Protein AF-Q08NH5-F1 (afdb_monomer)

Structure (mmCIF, N/CA/C/O backbone):
data_AF-Q08NH5-F1
#
_entry.id   AF-Q08NH5-F1
#
loop_
_atom_site.group_PDB
_atom_site.id
_atom_site.type_symbol
_atom_site.label_atom_id
_atom_site.label_alt_id
_atom_site.label_comp_id
_atom_site.label_asym_id
_atom_site.label_entity_id
_atom_site.label_seq_id
_atom_site.pdbx_PDB_ins_code
_atom_site.Cartn_x
_atom_site.Cartn_y
_atom_site.Cartn_z
_atom_site.occupancy
_atom_site.B_iso_or_equiv
_atom_site.auth_seq_id
_atom_site.auth_comp_id
_atom_site.auth_asym_id
_atom_site.auth_atom_id
_atom_site.pdbx_PDB_model_num
ATOM 1 N N . MET A 1 1 ? -22.111 -51.537 -19.875 1.00 35.69 1 MET A N 1
ATOM 2 C CA . MET A 1 1 ? -21.082 -50.866 -19.058 1.00 35.69 1 MET A CA 1
ATOM 3 C C . MET A 1 1 ? -20.932 -49.455 -19.619 1.00 35.69 1 MET A C 1
ATOM 5 O O . MET A 1 1 ? -20.116 -49.235 -20.499 1.00 35.69 1 MET A O 1
ATOM 9 N N . LEU A 1 2 ? -21.842 -48.547 -19.245 1.00 34.34 2 LEU A N 1
ATOM 10 C CA . LEU A 1 2 ? -21.738 -47.132 -19.609 1.00 34.34 2 LEU A CA 1
ATOM 11 C C . LEU A 1 2 ? -20.856 -46.472 -18.548 1.00 34.34 2 LEU A C 1
ATOM 13 O O . LEU A 1 2 ? -21.243 -46.411 -17.384 1.00 34.34 2 LEU A O 1
ATOM 17 N N . LEU A 1 3 ? -19.667 -46.033 -18.947 1.00 38.16 3 LEU A N 1
ATOM 18 C CA . LEU A 1 3 ? -18.854 -45.118 -18.157 1.00 38.16 3 LEU A CA 1
ATOM 19 C C . LEU A 1 3 ? -19.550 -43.756 -18.196 1.00 38.16 3 LEU A C 1
ATOM 21 O O . LEU A 1 3 ? -19.588 -43.105 -19.238 1.00 38.16 3 LEU A O 1
ATOM 25 N N . ALA A 1 4 ? -20.150 -43.363 -17.075 1.00 39.91 4 ALA A N 1
ATOM 26 C CA . ALA A 1 4 ? -20.576 -41.993 -16.860 1.00 39.91 4 ALA A CA 1
ATOM 27 C C . ALA A 1 4 ? -19.316 -41.120 -16.823 1.00 39.91 4 ALA A C 1
ATOM 29 O O . ALA A 1 4 ? -18.495 -41.245 -15.916 1.00 39.91 4 ALA A O 1
ATOM 30 N N . ALA A 1 5 ? -19.141 -40.273 -17.834 1.00 40.97 5 ALA A N 1
ATOM 31 C CA . ALA A 1 5 ? -18.202 -39.173 -17.752 1.00 40.97 5 ALA A CA 1
ATOM 32 C C . ALA A 1 5 ? -18.752 -38.189 -16.711 1.00 40.97 5 ALA A C 1
ATOM 34 O O . ALA A 1 5 ? -19.697 -37.453 -16.994 1.00 40.97 5 ALA A O 1
ATOM 35 N N . CYS A 1 6 ? -18.192 -38.196 -15.499 1.00 43.56 6 CYS A N 1
ATOM 36 C CA . CYS A 1 6 ? -18.207 -36.995 -14.674 1.00 43.56 6 CYS A CA 1
ATOM 37 C C . CYS A 1 6 ? -17.462 -35.932 -15.480 1.00 43.56 6 CYS A C 1
ATOM 39 O O . CYS A 1 6 ? -16.245 -36.010 -15.630 1.00 43.56 6 CYS A O 1
ATOM 41 N N . GLY A 1 7 ? -18.194 -34.994 -16.075 1.00 44.12 7 GLY A N 1
ATOM 42 C CA . GLY A 1 7 ? -17.583 -33.786 -16.596 1.00 44.12 7 GLY A CA 1
ATOM 43 C C . GLY A 1 7 ? -17.069 -32.994 -15.405 1.00 44.12 7 GLY A C 1
ATOM 44 O O . GLY A 1 7 ? -17.845 -32.276 -14.786 1.00 44.12 7 GLY A O 1
ATOM 45 N N . GLU A 1 8 ? -15.794 -33.160 -15.052 1.00 55.69 8 GLU A N 1
ATOM 46 C CA . GLU A 1 8 ? -15.100 -32.175 -14.228 1.00 55.69 8 GLU A CA 1
ATOM 47 C C . GLU A 1 8 ? -15.162 -30.861 -15.004 1.00 55.69 8 GLU A C 1
ATOM 49 O O . GLU A 1 8 ? -14.538 -30.707 -16.056 1.00 55.69 8 GLU A O 1
ATOM 54 N N . GLN A 1 9 ? -16.006 -29.940 -14.546 1.00 61.78 9 GLN A N 1
ATOM 55 C CA . GLN A 1 9 ? -16.053 -28.608 -15.112 1.00 61.78 9 GLN A CA 1
ATOM 56 C C . GLN A 1 9 ? -14.692 -27.970 -14.843 1.00 61.78 9 GLN A C 1
ATOM 58 O O . GLN A 1 9 ? -14.305 -27.789 -13.688 1.00 61.78 9 GLN A O 1
ATOM 63 N N . GLU A 1 10 ? -13.947 -27.681 -15.911 1.00 67.81 10 GLU A N 1
ATOM 64 C CA . GLU A 1 10 ? -12.638 -27.052 -15.789 1.00 67.81 10 GLU A CA 1
ATOM 65 C C . GLU A 1 10 ? -12.787 -25.773 -14.947 1.00 67.81 10 GLU A C 1
ATOM 67 O O . GLU A 1 10 ? -13.686 -24.961 -15.217 1.00 67.81 10 GLU A O 1
ATOM 72 N N . PRO A 1 11 ? -11.978 -25.602 -13.884 1.00 72.00 11 PRO A N 1
ATOM 73 C CA . PRO A 1 11 ? -12.163 -24.498 -12.961 1.00 72.00 11 PRO A CA 1
ATOM 74 C C . PRO A 1 11 ? -12.075 -23.161 -13.709 1.00 72.00 11 PRO A C 1
ATOM 76 O O . PRO A 1 11 ? -11.220 -23.010 -14.588 1.00 72.00 11 PRO A O 1
ATOM 79 N N . PRO A 1 12 ? -12.911 -22.156 -13.369 1.00 81.44 12 PRO A N 1
ATOM 80 C CA . PRO A 1 12 ? -12.889 -20.871 -14.046 1.00 81.44 12 PRO A CA 1
ATOM 81 C C . PRO A 1 12 ? -11.479 -20.278 -14.057 1.00 81.44 12 PRO A C 1
ATOM 83 O O . PRO A 1 12 ? -10.874 -20.026 -13.009 1.00 81.44 12 PRO A O 1
ATOM 86 N N . ARG A 1 13 ? -10.971 -20.023 -15.264 1.00 90.62 13 ARG A N 1
ATOM 87 C CA . ARG A 1 13 ? -9.676 -19.383 -15.517 1.00 90.62 13 ARG A CA 1
ATOM 88 C C . ARG A 1 13 ? -9.772 -17.898 -15.151 1.00 90.62 13 ARG A C 1
ATOM 90 O O . ARG A 1 13 ? -9.947 -17.051 -16.021 1.00 90.62 13 ARG A O 1
ATOM 97 N N . ALA A 1 14 ? -9.705 -17.575 -13.859 1.00 89.69 14 ALA A N 1
ATOM 98 C CA . ALA A 1 14 ? -9.946 -16.222 -13.339 1.00 89.69 14 ALA A CA 1
ATOM 99 C C . ALA A 1 14 ? -8.976 -15.151 -13.885 1.00 89.69 14 ALA A C 1
ATOM 101 O O . ALA A 1 14 ? -9.325 -13.977 -13.926 1.00 89.69 14 ALA A O 1
ATOM 102 N N . GLY A 1 15 ? -7.781 -15.554 -14.321 1.00 93.38 15 GLY A N 1
ATOM 103 C CA . GLY A 1 15 ? -6.812 -14.719 -15.036 1.00 93.38 15 GLY A CA 1
ATOM 104 C C . GLY A 1 15 ? -6.796 -14.935 -16.554 1.00 93.38 15 GLY A C 1
ATOM 105 O O . GLY A 1 15 ? -5.918 -14.430 -17.249 1.00 93.38 15 GLY A O 1
ATOM 106 N N . GLY A 1 16 ? -7.728 -15.715 -17.103 1.00 94.62 16 GLY A N 1
ATOM 107 C CA . GLY A 1 16 ? -7.757 -16.067 -18.521 1.00 94.62 16 GLY A CA 1
ATOM 108 C C . GLY A 1 16 ? -6.462 -16.755 -18.964 1.00 94.62 16 GLY A C 1
ATOM 109 O O . GLY A 1 16 ? -6.069 -17.792 -18.423 1.00 94.62 16 GLY A O 1
ATOM 110 N N . ALA A 1 17 ? -5.770 -16.168 -19.943 1.00 94.19 17 ALA A N 1
ATOM 111 C CA . ALA A 1 17 ? -4.475 -16.662 -20.419 1.00 94.19 17 ALA A CA 1
ATOM 112 C C . ALA A 1 17 ? -3.345 -16.520 -19.379 1.00 94.19 17 ALA A C 1
ATOM 114 O O . ALA A 1 17 ? -2.330 -17.202 -19.497 1.00 94.19 17 ALA A O 1
ATOM 115 N N . THR A 1 18 ? -3.517 -15.683 -18.347 1.00 95.50 18 THR A N 1
ATOM 116 C CA . THR A 1 18 ? -2.520 -15.502 -17.278 1.00 95.50 18 THR A CA 1
ATOM 117 C C . THR A 1 18 ? -2.732 -16.440 -16.087 1.00 95.50 18 THR A C 1
ATOM 119 O O . THR A 1 18 ? -1.975 -16.380 -15.116 1.00 95.50 18 THR A O 1
ATOM 122 N N . THR A 1 19 ? -3.751 -17.311 -16.132 1.00 95.88 19 THR A N 1
ATOM 123 C CA . THR A 1 19 ? -3.980 -18.276 -15.053 1.00 95.88 19 THR A CA 1
ATOM 124 C C . THR A 1 19 ? -2.892 -19.346 -15.016 1.00 95.88 19 THR A C 1
ATOM 126 O O . THR A 1 19 ? -2.504 -19.883 -16.057 1.00 95.88 19 THR A O 1
ATOM 129 N N . ILE A 1 20 ? -2.427 -19.655 -13.806 1.00 94.62 20 ILE A N 1
ATOM 130 C CA . ILE A 1 20 ? -1.370 -20.632 -13.526 1.00 94.62 20 ILE A CA 1
ATOM 131 C C . ILE A 1 20 ? -1.934 -21.836 -12.769 1.00 94.62 20 ILE A C 1
ATOM 133 O O . ILE A 1 20 ? -2.732 -21.690 -11.843 1.00 94.62 20 ILE A O 1
ATOM 137 N N . ASP A 1 21 ? -1.473 -23.029 -13.135 1.00 91.88 21 ASP A N 1
ATOM 138 C CA . ASP A 1 21 ? -1.870 -24.296 -12.517 1.00 91.88 21 ASP A CA 1
ATOM 139 C C . ASP A 1 21 ? -0.776 -24.766 -11.552 1.00 91.88 21 ASP A C 1
ATOM 141 O O . ASP A 1 21 ? -0.041 -25.721 -11.793 1.00 91.88 21 ASP A O 1
ATOM 145 N N . ASN A 1 22 ? -0.627 -24.034 -10.447 1.00 90.75 22 ASN A N 1
ATOM 146 C CA . ASN A 1 22 ? 0.328 -24.342 -9.389 1.00 90.75 22 ASN A CA 1
ATOM 147 C C . ASN A 1 22 ? -0.388 -24.315 -8.036 1.00 90.75 22 ASN A C 1
ATOM 149 O O . ASN A 1 22 ? -0.945 -23.295 -7.640 1.00 90.75 22 ASN A O 1
ATOM 153 N N . ARG A 1 23 ? -0.359 -25.449 -7.330 1.00 86.44 23 ARG A N 1
ATOM 154 C CA . ARG A 1 23 ? -0.979 -25.632 -6.005 1.00 86.44 23 ARG A CA 1
ATOM 155 C C . ARG A 1 23 ? 0.041 -25.795 -4.881 1.00 86.44 23 ARG A C 1
ATOM 157 O O . ARG A 1 23 ? -0.296 -26.207 -3.777 1.00 86.44 23 ARG A O 1
ATOM 164 N N . THR A 1 24 ? 1.307 -25.520 -5.166 1.00 91.19 24 THR A N 1
ATOM 165 C CA . THR A 1 24 ? 2.349 -25.528 -4.143 1.00 91.19 24 THR A CA 1
ATOM 166 C C . THR A 1 24 ? 2.290 -24.239 -3.338 1.00 91.19 24 THR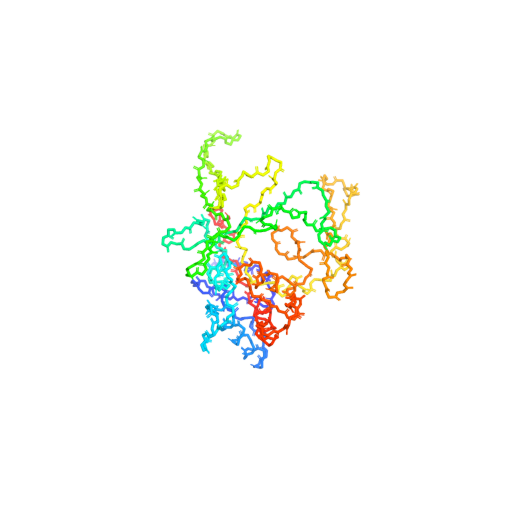 A C 1
ATOM 168 O O . THR A 1 24 ? 1.598 -23.278 -3.678 1.00 91.19 24 THR A O 1
ATOM 171 N N . SER A 1 25 ? 3.120 -24.158 -2.308 1.00 89.62 25 SER A N 1
ATOM 172 C CA . SER A 1 25 ? 3.276 -22.938 -1.529 1.00 89.62 25 SER A CA 1
ATOM 173 C C . SER A 1 25 ? 3.898 -21.756 -2.301 1.00 89.62 25 SER A C 1
ATOM 175 O O . SER A 1 25 ? 4.178 -20.731 -1.688 1.00 89.62 25 SER A O 1
ATOM 177 N N . LEU A 1 26 ? 4.162 -21.913 -3.605 1.00 91.94 26 LEU A N 1
ATOM 178 C CA . LEU A 1 26 ? 4.676 -20.903 -4.538 1.00 91.94 26 LEU A CA 1
ATOM 179 C C . LEU A 1 26 ? 3.631 -20.484 -5.591 1.00 91.94 26 LEU A C 1
ATOM 181 O O . LEU A 1 26 ? 3.981 -19.870 -6.598 1.00 91.94 26 LEU A O 1
ATOM 185 N N . ALA A 1 27 ? 2.352 -20.819 -5.392 1.00 93.25 27 ALA A N 1
ATOM 186 C CA . ALA A 1 27 ? 1.282 -20.507 -6.342 1.00 93.25 27 ALA A CA 1
ATOM 187 C C . ALA A 1 27 ? 1.236 -19.014 -6.722 1.00 93.25 27 ALA A C 1
ATOM 189 O O . ALA A 1 27 ? 1.121 -18.675 -7.894 1.00 93.25 27 ALA A O 1
ATOM 190 N N . PHE A 1 28 ? 1.409 -18.115 -5.751 1.00 94.94 28 PHE A N 1
ATOM 191 C CA . PHE A 1 28 ? 1.360 -16.664 -5.970 1.00 94.94 28 PHE A CA 1
ATOM 192 C C . PHE A 1 28 ? 2.671 -16.056 -6.487 1.00 94.94 28 PHE A C 1
ATOM 194 O O . PHE A 1 28 ? 2.756 -14.842 -6.622 1.00 94.94 28 PHE A O 1
ATOM 201 N N . THR A 1 29 ? 3.707 -16.853 -6.756 1.00 94.19 29 THR A N 1
ATOM 202 C CA . THR A 1 29 ? 5.012 -16.352 -7.235 1.00 94.19 29 THR A CA 1
ATOM 203 C C . THR A 1 29 ? 5.264 -16.662 -8.704 1.00 94.19 29 THR A C 1
ATOM 205 O O . THR A 1 29 ? 6.380 -16.498 -9.187 1.00 94.19 29 THR A O 1
ATOM 208 N N . GLN A 1 30 ? 4.264 -17.196 -9.404 1.00 96.38 30 GLN A N 1
ATOM 209 C CA . GLN A 1 30 ? 4.439 -17.609 -10.787 1.00 96.38 30 GLN A CA 1
ATOM 210 C C . GLN A 1 30 ? 4.266 -16.410 -11.727 1.00 96.38 30 GLN A C 1
ATOM 212 O O . GLN A 1 30 ? 3.292 -15.665 -11.580 1.00 96.38 30 GLN A O 1
ATOM 217 N N . PRO A 1 31 ? 5.154 -16.232 -12.719 1.00 97.69 31 PRO A N 1
ATOM 218 C CA . PRO A 1 31 ? 4.922 -15.269 -13.785 1.00 97.69 31 PRO A CA 1
ATOM 219 C C . PRO A 1 31 ? 3.694 -15.667 -14.607 1.00 97.69 31 PRO A C 1
ATOM 221 O O . PRO A 1 31 ? 3.363 -16.849 -14.733 1.00 97.69 31 PRO A O 1
ATOM 224 N N . ALA A 1 32 ? 3.045 -14.682 -15.222 1.00 97.25 32 ALA A N 1
ATOM 225 C CA . ALA A 1 32 ? 2.016 -14.922 -16.221 1.00 97.25 32 ALA A CA 1
ATOM 226 C C . ALA A 1 32 ? 2.592 -15.792 -17.370 1.00 97.25 32 ALA A C 1
ATOM 228 O O . ALA A 1 32 ? 3.650 -15.457 -17.913 1.00 97.25 32 ALA A O 1
ATOM 229 N N . PRO A 1 33 ? 1.934 -16.897 -17.777 1.00 95.88 33 PRO A N 1
ATOM 230 C CA . PRO A 1 33 ? 2.488 -17.835 -18.764 1.00 95.88 33 PRO A CA 1
ATOM 231 C C . PRO A 1 33 ? 2.719 -17.257 -20.163 1.00 95.88 33 PRO A C 1
ATOM 233 O O . PRO A 1 33 ? 3.443 -17.840 -20.962 1.00 95.88 33 PRO A O 1
ATOM 236 N N . ASN A 1 34 ? 2.083 -16.131 -20.477 1.00 95.06 34 ASN A N 1
ATOM 237 C CA . ASN A 1 34 ? 2.111 -15.484 -21.785 1.00 95.06 34 ASN A CA 1
ATOM 238 C C . ASN A 1 34 ? 3.153 -14.354 -21.896 1.00 95.06 34 ASN A C 1
ATOM 240 O O . ASN A 1 34 ? 3.092 -13.572 -22.845 1.00 95.06 34 ASN A O 1
ATOM 244 N N . LEU A 1 35 ? 4.089 -14.235 -20.947 1.00 97.31 35 LEU A N 1
ATOM 245 C CA . LEU A 1 35 ? 5.195 -13.281 -21.060 1.00 97.31 35 LEU A CA 1
ATOM 246 C C . LEU A 1 35 ? 6.153 -13.665 -22.196 1.00 97.31 35 LEU A C 1
ATOM 248 O O . LEU A 1 35 ? 6.467 -14.836 -22.407 1.00 97.31 35 LEU A O 1
ATOM 252 N N . THR A 1 36 ? 6.678 -12.654 -22.893 1.00 98.00 36 THR A N 1
ATOM 253 C CA . THR A 1 36 ? 7.810 -12.832 -23.811 1.00 98.00 36 THR A CA 1
ATOM 254 C C . THR A 1 36 ? 9.079 -13.192 -23.032 1.00 98.00 36 THR A C 1
ATOM 256 O O . THR A 1 36 ? 9.136 -13.053 -21.810 1.00 98.00 36 THR A O 1
ATOM 259 N N . VAL A 1 37 ? 10.138 -13.613 -23.730 1.00 97.69 37 VAL A N 1
ATOM 260 C CA . VAL A 1 37 ? 11.447 -13.878 -23.100 1.00 97.69 37 VAL A CA 1
ATOM 261 C C . VAL A 1 37 ? 11.975 -12.636 -22.371 1.00 97.69 37 VAL A C 1
ATOM 263 O O . VAL A 1 37 ? 12.435 -12.731 -21.234 1.00 97.69 37 VAL A O 1
ATOM 266 N N . GLU A 1 38 ? 11.850 -11.466 -22.996 1.00 97.75 38 GLU A N 1
ATOM 267 C CA . GLU A 1 38 ? 12.220 -10.173 -22.409 1.00 97.75 38 GLU A CA 1
ATOM 268 C C . GLU A 1 38 ? 11.331 -9.829 -21.207 1.00 97.75 38 GLU A C 1
ATOM 270 O O . GLU A 1 38 ? 11.836 -9.432 -20.157 1.00 97.75 38 GLU A O 1
ATOM 275 N N . GLY A 1 39 ? 10.016 -10.053 -21.319 1.00 98.00 39 GLY A N 1
ATOM 276 C CA . GLY A 1 39 ? 9.072 -9.851 -20.221 1.00 98.00 39 GLY A CA 1
ATOM 277 C C . GLY A 1 39 ? 9.371 -10.750 -19.022 1.00 98.00 39 GLY A C 1
ATOM 278 O O . GLY A 1 39 ? 9.338 -10.293 -17.885 1.00 98.00 39 GLY A O 1
ATOM 279 N N . LEU A 1 40 ? 9.744 -12.009 -19.250 1.00 98.31 40 LEU A N 1
ATOM 280 C CA . LEU A 1 40 ? 10.150 -12.919 -18.182 1.00 98.31 40 LEU A CA 1
ATOM 281 C C . LEU A 1 40 ? 11.459 -12.472 -17.511 1.00 98.31 40 LEU A C 1
ATOM 283 O O . LEU A 1 40 ? 11.593 -12.590 -16.292 1.00 98.31 40 LEU A O 1
ATOM 287 N N . ALA A 1 41 ? 12.420 -11.947 -18.277 1.00 97.94 41 ALA A N 1
ATOM 288 C CA . ALA A 1 41 ? 13.643 -11.379 -17.713 1.00 97.94 41 ALA A CA 1
ATOM 289 C C . ALA A 1 41 ? 13.338 -10.157 -16.829 1.00 97.94 41 ALA A C 1
ATOM 291 O O . ALA A 1 41 ? 13.843 -10.076 -15.709 1.00 97.94 41 ALA A O 1
ATOM 292 N N . HIS A 1 42 ? 12.451 -9.265 -17.283 1.00 98.00 42 HIS A N 1
ATOM 293 C CA . HIS A 1 42 ? 11.998 -8.117 -16.496 1.00 98.00 42 HIS A CA 1
ATOM 294 C C . HIS A 1 42 ? 11.244 -8.565 -15.234 1.00 98.00 42 HIS A C 1
ATOM 296 O O . HIS A 1 42 ? 11.528 -8.075 -14.145 1.00 98.00 42 HIS A O 1
ATOM 302 N N . HIS A 1 43 ? 10.356 -9.558 -15.337 1.00 98.44 43 HIS A N 1
ATOM 303 C CA . HIS A 1 43 ? 9.655 -10.130 -14.185 1.00 98.44 43 HIS A CA 1
ATOM 304 C C . HIS A 1 43 ? 10.631 -10.638 -13.118 1.00 98.44 43 HIS A C 1
ATOM 306 O O . HIS A 1 43 ? 10.449 -10.358 -11.940 1.00 98.44 43 HIS A O 1
ATOM 312 N N . ARG A 1 44 ? 11.701 -11.338 -13.518 1.00 98.06 44 ARG A N 1
ATOM 313 C CA . ARG A 1 44 ? 12.734 -11.827 -12.586 1.00 98.06 44 ARG A CA 1
ATOM 314 C C . ARG A 1 44 ? 13.533 -10.696 -11.940 1.00 98.06 44 ARG A C 1
ATOM 316 O O . ARG A 1 44 ? 13.860 -10.788 -10.762 1.00 98.06 44 ARG A O 1
ATOM 323 N N . ALA A 1 45 ? 13.843 -9.637 -12.689 1.00 97.69 45 ALA A N 1
ATOM 324 C CA . ALA A 1 45 ? 14.464 -8.443 -12.117 1.00 97.69 45 ALA A CA 1
ATOM 325 C C . ALA A 1 45 ? 13.535 -7.776 -11.088 1.00 97.69 45 ALA A C 1
ATOM 327 O O . ALA A 1 45 ? 13.980 -7.364 -10.020 1.00 97.69 45 ALA A O 1
ATOM 328 N N . GLY A 1 46 ? 12.237 -7.737 -11.384 1.00 97.81 46 GLY A N 1
ATOM 329 C CA . GLY A 1 46 ? 11.214 -7.234 -10.482 1.00 97.81 46 GLY A CA 1
ATOM 330 C C . GLY A 1 46 ? 11.002 -8.096 -9.236 1.00 97.81 46 GLY A C 1
ATOM 331 O O . GLY A 1 46 ? 10.859 -7.540 -8.155 1.00 97.81 46 GLY A O 1
ATOM 332 N N . ASP A 1 47 ? 11.073 -9.425 -9.345 1.00 97.75 47 ASP A N 1
ATOM 333 C CA . ASP A 1 47 ? 11.062 -10.344 -8.194 1.00 97.75 47 ASP A CA 1
ATOM 334 C C . ASP A 1 47 ? 12.235 -10.048 -7.248 1.00 97.75 47 ASP A C 1
ATOM 336 O O . ASP A 1 47 ? 12.059 -9.918 -6.037 1.00 97.75 47 ASP A O 1
ATOM 340 N N . ALA A 1 48 ? 13.431 -9.835 -7.809 1.00 96.88 48 ALA A N 1
ATOM 341 C CA . ALA A 1 48 ? 14.605 -9.438 -7.036 1.00 96.88 48 ALA A CA 1
ATOM 342 C C . ALA A 1 48 ? 14.430 -8.061 -6.367 1.00 96.88 48 ALA A C 1
ATOM 344 O O . ALA A 1 48 ? 14.796 -7.905 -5.203 1.00 96.88 48 ALA A O 1
ATOM 345 N N . ALA A 1 49 ? 13.838 -7.084 -7.064 1.00 96.12 49 ALA A N 1
ATOM 346 C CA . ALA A 1 49 ? 13.530 -5.765 -6.504 1.00 96.12 49 ALA A CA 1
ATOM 347 C C . ALA A 1 49 ? 12.464 -5.831 -5.393 1.00 96.12 49 ALA A C 1
ATOM 349 O O . ALA A 1 49 ? 12.588 -5.159 -4.372 1.00 96.12 49 ALA A O 1
ATOM 350 N N . PHE A 1 50 ? 11.441 -6.671 -5.556 1.00 96.25 50 PHE A N 1
ATOM 351 C CA . PHE A 1 50 ? 10.366 -6.873 -4.582 1.00 96.25 50 PHE A CA 1
ATOM 352 C C . PHE A 1 50 ? 10.862 -7.610 -3.324 1.00 96.25 50 PHE A C 1
ATOM 354 O O . PHE A 1 50 ? 10.435 -7.325 -2.201 1.00 96.25 50 PHE A O 1
ATOM 361 N N . ALA A 1 51 ? 11.808 -8.537 -3.500 1.00 95.25 51 ALA A N 1
ATOM 362 C CA . ALA A 1 51 ? 12.477 -9.259 -2.422 1.00 95.25 51 ALA A CA 1
ATOM 363 C C . ALA A 1 51 ? 13.631 -8.482 -1.767 1.00 95.25 51 ALA A C 1
ATOM 365 O O . ALA A 1 51 ? 14.179 -8.957 -0.767 1.00 95.25 51 ALA A O 1
ATOM 366 N N . ALA A 1 52 ? 14.019 -7.326 -2.315 1.00 95.81 52 ALA A N 1
ATOM 367 C CA . ALA A 1 52 ? 15.142 -6.547 -1.821 1.00 95.81 52 ALA A CA 1
ATOM 368 C C . ALA A 1 52 ? 14.917 -6.132 -0.362 1.00 95.81 52 ALA A C 1
ATOM 370 O O . ALA A 1 52 ? 13.904 -5.530 -0.010 1.00 95.81 52 ALA A O 1
ATOM 371 N N . ILE A 1 53 ? 15.887 -6.472 0.487 1.00 95.75 53 ILE A N 1
ATOM 372 C CA . ILE A 1 53 ? 15.925 -6.053 1.886 1.00 95.75 53 ILE A CA 1
ATOM 373 C C . ILE A 1 53 ? 16.745 -4.775 1.951 1.00 95.75 53 ILE A C 1
ATOM 375 O O . ILE A 1 53 ? 17.959 -4.825 1.744 1.00 95.75 53 ILE A O 1
ATOM 379 N N . PHE A 1 54 ? 16.081 -3.661 2.234 1.00 95.75 54 PHE A N 1
ATOM 380 C CA . PHE A 1 54 ? 16.715 -2.362 2.384 1.00 95.75 54 PHE A CA 1
ATOM 381 C C . PHE A 1 54 ? 17.318 -2.202 3.776 1.00 95.75 54 PHE A C 1
ATOM 383 O O . PHE A 1 54 ? 16.812 -2.723 4.779 1.00 95.75 54 PHE A O 1
ATOM 390 N N . VAL A 1 55 ? 18.427 -1.479 3.826 1.00 94.88 55 VAL A N 1
ATOM 391 C CA . VAL A 1 55 ? 19.171 -1.175 5.049 1.00 94.88 55 VAL A CA 1
ATOM 392 C C . VAL A 1 55 ? 19.592 0.298 5.053 1.00 94.88 55 VAL A C 1
ATOM 394 O O . VAL A 1 55 ? 19.582 0.942 3.997 1.00 94.88 55 VAL A O 1
ATOM 397 N N . PRO A 1 56 ? 19.953 0.862 6.219 1.00 92.88 56 PRO A N 1
ATOM 398 C CA . PRO A 1 56 ? 20.374 2.255 6.295 1.00 92.88 56 PRO A CA 1
ATOM 399 C C . PRO A 1 56 ? 21.575 2.533 5.389 1.00 92.88 56 PRO A C 1
ATOM 401 O O . PRO A 1 56 ? 22.495 1.717 5.270 1.00 92.88 56 PRO A O 1
ATOM 404 N N . GLY A 1 57 ? 21.572 3.699 4.746 1.00 88.25 57 GLY A N 1
ATOM 405 C CA . GLY A 1 57 ? 22.726 4.168 3.985 1.00 88.25 57 GLY A CA 1
ATOM 406 C C . GLY A 1 57 ? 23.959 4.387 4.881 1.00 88.25 57 GLY A C 1
ATOM 407 O O . GLY A 1 57 ? 23.812 4.605 6.085 1.00 88.25 57 GLY A O 1
ATOM 408 N N . PRO A 1 58 ? 25.183 4.358 4.324 1.00 90.38 58 PRO A N 1
ATOM 409 C CA . PRO A 1 58 ? 25.533 4.118 2.922 1.00 90.38 58 PRO A CA 1
ATOM 410 C C . PRO A 1 58 ? 25.905 2.643 2.658 1.00 90.38 58 PRO A C 1
ATOM 412 O O . PRO A 1 58 ? 26.997 2.346 2.174 1.00 90.38 58 PRO A O 1
ATOM 415 N N . ALA A 1 59 ? 25.036 1.690 3.013 1.00 90.12 59 ALA A N 1
ATOM 416 C CA . ALA A 1 59 ? 25.288 0.275 2.743 1.00 90.12 59 ALA A CA 1
ATOM 417 C C . ALA A 1 59 ? 25.525 -0.016 1.240 1.00 90.12 59 ALA A C 1
ATOM 419 O O . ALA A 1 59 ? 24.881 0.584 0.382 1.00 90.12 59 ALA A O 1
ATOM 420 N N . PRO A 1 60 ? 26.402 -0.975 0.889 1.00 90.75 60 PRO A N 1
ATOM 421 C CA . PRO A 1 60 ? 26.727 -1.266 -0.511 1.00 90.75 60 PRO A CA 1
ATOM 422 C C . PRO A 1 60 ? 25.611 -1.998 -1.273 1.00 90.75 60 PRO A C 1
ATOM 424 O O . PRO A 1 60 ? 25.629 -2.034 -2.499 1.00 90.75 60 PRO A O 1
ATOM 427 N N . VAL A 1 61 ? 24.666 -2.617 -0.563 1.00 92.06 61 VAL A N 1
ATOM 428 C CA . VAL A 1 61 ? 23.566 -3.397 -1.141 1.00 92.06 61 VAL A CA 1
ATOM 429 C C . VAL A 1 61 ? 22.265 -2.890 -0.541 1.00 92.06 61 VAL A C 1
ATOM 431 O O . VAL A 1 61 ? 22.131 -2.874 0.680 1.00 92.06 61 VAL A O 1
ATOM 434 N N . ASN A 1 62 ? 21.330 -2.487 -1.407 1.00 92.94 62 ASN A N 1
ATOM 435 C CA . ASN A 1 62 ? 20.021 -1.932 -1.048 1.00 92.94 62 ASN A CA 1
ATOM 436 C C . ASN A 1 62 ? 20.083 -0.846 0.056 1.00 92.94 62 ASN A C 1
ATOM 438 O O . ASN A 1 62 ? 19.407 -0.981 1.082 1.00 92.94 62 ASN A O 1
ATOM 442 N N . PRO A 1 63 ? 20.903 0.213 -0.099 1.00 92.88 63 PRO A N 1
ATOM 443 C CA . PRO A 1 63 ? 20.872 1.337 0.831 1.00 92.88 63 PRO A CA 1
ATOM 444 C C . PRO A 1 63 ? 19.547 2.101 0.736 1.00 92.88 63 PRO A C 1
ATOM 446 O O . PRO A 1 63 ? 18.790 1.944 -0.221 1.00 92.88 63 PRO A O 1
ATOM 449 N N . GLY A 1 64 ? 19.322 2.990 1.701 1.00 91.19 64 GLY A N 1
ATOM 450 C CA . GLY A 1 64 ? 18.261 3.997 1.640 1.00 91.19 64 GLY A CA 1
ATOM 451 C C . GLY A 1 64 ? 17.059 3.714 2.533 1.00 91.19 64 GLY A C 1
ATOM 452 O O . GLY A 1 64 ? 16.111 4.487 2.496 1.00 91.19 64 GLY A O 1
ATOM 453 N N . LEU A 1 65 ? 17.083 2.654 3.357 1.00 95.19 65 LEU A N 1
ATOM 454 C CA . LEU A 1 65 ? 16.024 2.449 4.350 1.00 95.19 65 LEU A CA 1
ATOM 455 C C . LEU A 1 65 ? 15.877 3.711 5.207 1.00 95.19 65 LEU A C 1
ATOM 457 O O . LEU A 1 65 ? 16.853 4.156 5.825 1.00 95.19 65 LEU A O 1
ATOM 461 N N . GLY A 1 66 ? 14.665 4.260 5.244 1.00 93.94 66 GLY A N 1
ATOM 462 C CA . GLY A 1 66 ? 14.387 5.485 5.971 1.00 93.94 66 GLY A CA 1
ATOM 463 C C . GLY A 1 66 ? 14.627 5.340 7.476 1.00 93.94 66 GLY A C 1
ATOM 464 O O . GLY A 1 66 ? 14.727 4.228 8.002 1.00 93.94 66 GLY A O 1
ATOM 465 N N . PRO A 1 67 ? 14.750 6.465 8.202 1.00 94.06 67 PRO A N 1
ATOM 466 C CA . PRO A 1 67 ? 15.020 6.462 9.640 1.00 94.06 67 PRO A CA 1
ATOM 467 C C . PRO A 1 67 ? 13.933 5.747 10.449 1.00 94.06 67 PRO A C 1
ATOM 469 O O . PRO A 1 67 ? 14.252 5.059 11.421 1.00 94.06 67 PRO A O 1
ATOM 472 N N . LEU A 1 68 ? 12.678 5.910 10.026 1.00 94.69 68 LEU A N 1
ATOM 473 C CA . LEU A 1 68 ? 11.471 5.326 10.600 1.00 94.69 68 LEU A CA 1
ATOM 474 C C . LEU A 1 68 ? 10.752 4.553 9.493 1.00 94.69 68 LEU A C 1
ATOM 476 O O . LEU A 1 68 ? 10.701 5.016 8.353 1.00 94.69 68 LEU A O 1
ATOM 480 N N . PHE A 1 69 ? 10.240 3.370 9.813 1.00 95.12 69 PHE A N 1
ATOM 481 C CA . PHE A 1 69 ? 9.623 2.472 8.837 1.00 95.12 69 PHE A CA 1
ATOM 482 C C . PHE A 1 69 ? 8.654 1.499 9.525 1.00 95.12 69 PHE A C 1
ATOM 484 O O . PHE A 1 69 ? 8.598 1.419 10.752 1.00 95.12 69 PHE A O 1
ATOM 491 N N . ASN A 1 70 ? 7.895 0.736 8.741 1.00 94.12 70 ASN A N 1
ATOM 492 C CA . ASN A 1 70 ? 7.126 -0.419 9.217 1.00 94.12 70 ASN A CA 1
ATOM 493 C C . ASN A 1 70 ? 7.839 -1.728 8.880 1.00 94.12 70 ASN A C 1
ATOM 495 O O . ASN A 1 70 ? 7.911 -2.649 9.695 1.00 94.12 70 ASN A O 1
ATOM 499 N N . ASN A 1 71 ? 8.392 -1.818 7.668 1.00 93.69 71 ASN A N 1
ATOM 500 C CA . ASN A 1 71 ? 9.190 -2.959 7.244 1.00 93.69 71 ASN A CA 1
ATOM 501 C C . ASN A 1 71 ? 10.247 -2.546 6.213 1.00 93.69 71 ASN A C 1
ATOM 503 O O . ASN A 1 71 ? 10.266 -1.413 5.755 1.00 93.69 71 ASN A O 1
ATOM 507 N N . ASN A 1 72 ? 11.152 -3.455 5.858 1.00 94.50 72 ASN A N 1
ATOM 508 C CA . ASN A 1 72 ? 12.291 -3.136 4.993 1.00 94.50 72 ASN A CA 1
ATOM 509 C C . ASN A 1 72 ? 12.346 -3.948 3.690 1.00 94.50 72 ASN A C 1
ATOM 511 O O . ASN A 1 72 ? 13.384 -3.989 3.038 1.00 94.50 72 ASN A O 1
ATOM 515 N N . SER A 1 73 ? 11.260 -4.633 3.331 1.00 95.06 73 SER A N 1
ATOM 516 C CA . SER A 1 73 ? 11.085 -5.294 2.030 1.00 95.06 73 SER A CA 1
ATOM 517 C C . SER A 1 73 ? 9.601 -5.539 1.764 1.00 95.06 73 SER A C 1
ATOM 519 O O . SER A 1 73 ? 8.830 -5.722 2.711 1.00 95.06 73 SER A O 1
ATOM 521 N N . CYS A 1 74 ? 9.190 -5.611 0.494 1.00 95.81 74 CYS A N 1
ATOM 522 C CA . CYS A 1 74 ? 7.793 -5.893 0.156 1.00 95.81 74 CYS A CA 1
ATOM 523 C C . CYS A 1 74 ? 7.391 -7.296 0.639 1.00 95.81 74 CYS A C 1
ATOM 525 O O . CYS A 1 74 ? 6.315 -7.476 1.207 1.00 95.81 74 CYS A O 1
ATOM 527 N N . ASN A 1 75 ? 8.289 -8.277 0.497 1.00 93.25 75 ASN A N 1
ATOM 528 C CA . ASN A 1 75 ? 8.075 -9.667 0.921 1.00 93.25 75 ASN A CA 1
ATOM 529 C C . ASN A 1 75 ? 7.879 -9.854 2.428 1.00 93.25 75 ASN A C 1
ATOM 531 O O . ASN A 1 75 ? 7.294 -10.856 2.844 1.00 93.25 75 ASN A O 1
ATOM 535 N N . ALA A 1 76 ? 8.362 -8.924 3.251 1.00 92.19 76 ALA A N 1
ATOM 536 C CA . ALA A 1 76 ? 8.162 -9.008 4.689 1.00 92.19 76 ALA A CA 1
ATOM 537 C C . ALA A 1 76 ? 6.712 -8.694 5.102 1.00 92.19 76 ALA A C 1
ATOM 539 O O . ALA A 1 76 ? 6.280 -9.172 6.148 1.00 92.19 76 ALA A O 1
ATOM 540 N N . CYS A 1 77 ? 5.950 -7.985 4.260 1.00 93.25 77 CYS A N 1
ATOM 541 C CA . CYS A 1 77 ? 4.510 -7.761 4.428 1.00 93.25 77 CYS A CA 1
ATOM 542 C C . CYS A 1 77 ? 3.676 -8.678 3.512 1.00 93.25 77 CYS A C 1
ATOM 544 O O . CYS A 1 77 ? 2.694 -9.278 3.944 1.00 93.25 77 CYS A O 1
ATOM 546 N N . HIS A 1 78 ? 4.081 -8.834 2.252 1.00 94.38 78 HIS A N 1
ATOM 547 C CA . HIS A 1 78 ? 3.408 -9.648 1.238 1.00 94.38 78 HIS A CA 1
ATOM 548 C C . HIS A 1 78 ? 4.030 -11.044 1.160 1.00 94.38 78 HIS A C 1
ATOM 550 O O . HIS A 1 78 ? 4.717 -11.384 0.194 1.00 94.38 78 HIS A O 1
ATOM 556 N N . LEU A 1 79 ? 3.817 -11.858 2.199 1.00 90.06 79 LEU A N 1
ATOM 557 C CA . LEU A 1 79 ? 4.457 -13.167 2.332 1.00 90.06 79 LEU A CA 1
ATOM 558 C C . LEU A 1 79 ? 4.197 -14.043 1.096 1.00 90.06 79 LEU A C 1
ATOM 560 O O . LEU A 1 79 ? 3.070 -14.476 0.850 1.00 90.06 79 LEU A O 1
ATOM 564 N N . ARG A 1 80 ? 5.260 -14.308 0.324 1.00 91.50 80 ARG A N 1
ATOM 565 C CA . ARG A 1 80 ? 5.195 -15.035 -0.958 1.00 91.50 80 ARG A CA 1
ATOM 566 C C . ARG A 1 80 ? 4.129 -14.462 -1.899 1.00 91.50 80 ARG A C 1
ATOM 568 O O . ARG A 1 80 ? 3.370 -15.226 -2.487 1.00 91.50 80 ARG A O 1
ATOM 575 N N . ASN A 1 81 ? 4.037 -13.135 -1.990 1.00 95.00 81 ASN A N 1
ATOM 576 C CA . ASN A 1 81 ? 3.040 -12.386 -2.771 1.00 95.00 81 ASN A CA 1
ATOM 577 C C . ASN A 1 81 ? 1.578 -12.584 -2.337 1.00 95.00 81 ASN A C 1
ATOM 579 O O . ASN A 1 81 ? 0.648 -12.125 -3.010 1.00 95.00 81 ASN A O 1
ATOM 583 N N . GLY A 1 82 ? 1.364 -13.293 -1.231 1.00 93.62 82 GLY A N 1
ATOM 584 C CA . GLY A 1 82 ? 0.062 -13.524 -0.638 1.00 93.62 82 GLY A CA 1
ATOM 585 C C . GLY A 1 82 ? -0.345 -12.416 0.324 1.00 93.62 82 GLY A C 1
ATOM 586 O O . GLY A 1 82 ? 0.256 -11.343 0.393 1.00 93.62 82 GLY A O 1
ATOM 587 N N . ARG A 1 83 ? -1.395 -12.712 1.090 1.00 91.94 83 ARG A N 1
ATOM 588 C CA . ARG A 1 83 ? -1.779 -11.900 2.243 1.00 91.94 83 ARG A CA 1
ATOM 589 C C . ARG A 1 83 ? -0.708 -12.015 3.321 1.00 91.94 83 ARG A C 1
ATOM 591 O O . ARG A 1 83 ? -0.176 -13.103 3.543 1.00 91.94 83 ARG A O 1
ATOM 598 N N . GLY A 1 84 ? -0.448 -10.913 4.011 1.00 90.06 84 GLY A N 1
ATOM 599 C CA . GLY A 1 84 ? 0.348 -10.959 5.233 1.00 90.06 84 GLY A CA 1
ATOM 600 C C . GLY A 1 84 ? -0.369 -11.707 6.352 1.00 90.06 84 GLY A C 1
ATOM 601 O O . GLY A 1 84 ? -1.550 -12.055 6.265 1.00 90.06 84 GLY A O 1
ATOM 602 N N . MET A 1 85 ? 0.364 -11.926 7.432 1.00 89.88 85 MET A N 1
ATOM 603 C CA . MET A 1 85 ? -0.153 -12.460 8.682 1.00 89.88 85 MET A CA 1
ATOM 604 C C . MET A 1 85 ? -0.680 -11.316 9.554 1.00 89.88 85 MET A C 1
ATOM 606 O O . MET A 1 85 ? -0.110 -10.224 9.542 1.00 89.88 85 MET A O 1
ATOM 610 N N . PRO A 1 86 ? -1.734 -11.537 10.354 1.00 89.44 86 PRO A N 1
ATOM 611 C CA . PRO A 1 86 ? -2.267 -10.508 11.233 1.00 89.44 86 PRO A CA 1
ATOM 612 C C . PRO A 1 86 ? -1.419 -10.408 12.515 1.00 89.44 86 PRO A C 1
ATOM 614 O O . PRO A 1 86 ? -1.875 -10.730 13.611 1.00 89.44 86 PRO A O 1
ATOM 617 N N . VAL A 1 87 ? -0.156 -10.011 12.346 1.00 87.00 87 VAL A N 1
ATOM 618 C CA . VAL A 1 87 ? 0.863 -9.868 13.394 1.00 87.00 87 VAL A CA 1
ATOM 619 C C . VAL A 1 87 ? 1.427 -8.447 13.385 1.00 87.00 87 VAL A C 1
ATOM 621 O O . VAL A 1 87 ? 1.620 -7.843 12.324 1.00 87.00 87 VAL A O 1
ATOM 624 N N . MET A 1 88 ? 1.664 -7.907 14.578 1.00 85.19 88 MET A N 1
ATOM 625 C CA . MET A 1 88 ? 2.100 -6.530 14.804 1.00 85.19 88 MET A CA 1
ATOM 626 C C . MET A 1 88 ? 2.979 -6.454 16.053 1.00 85.19 88 MET A C 1
ATOM 628 O O . MET A 1 88 ? 2.769 -7.212 17.004 1.00 85.19 88 MET A O 1
ATOM 632 N N . GLY A 1 89 ? 3.938 -5.532 16.043 1.00 71.75 89 GLY A N 1
ATOM 633 C CA . GLY A 1 89 ? 4.881 -5.285 17.126 1.00 71.75 89 GLY A CA 1
ATOM 634 C C . GLY A 1 89 ? 6.286 -5.831 16.849 1.00 71.75 89 GLY A C 1
ATOM 635 O O . GLY A 1 89 ? 6.617 -6.287 15.756 1.00 71.75 89 GLY A O 1
ATOM 636 N N . SER A 1 90 ? 7.130 -5.774 17.878 1.00 60.06 90 SER A N 1
ATOM 637 C CA . SER A 1 90 ? 8.577 -6.040 17.814 1.00 60.06 90 SER A CA 1
ATOM 638 C C . SER A 1 90 ? 9.005 -7.437 18.305 1.00 60.06 90 SER A C 1
ATOM 640 O O . SER A 1 90 ? 10.196 -7.702 18.461 1.00 60.06 90 SER A O 1
ATOM 642 N N . SER A 1 91 ? 8.050 -8.345 18.547 1.00 55.94 91 SER A N 1
ATOM 643 C CA . SER A 1 91 ? 8.294 -9.767 18.876 1.00 55.94 91 SER A CA 1
ATOM 644 C C . SER A 1 91 ? 8.755 -10.535 17.612 1.00 55.94 91 SER A C 1
ATOM 646 O O . SER A 1 91 ? 8.640 -9.976 16.526 1.00 55.94 91 SER A O 1
ATOM 648 N N . PRO A 1 92 ? 9.312 -11.770 17.651 1.00 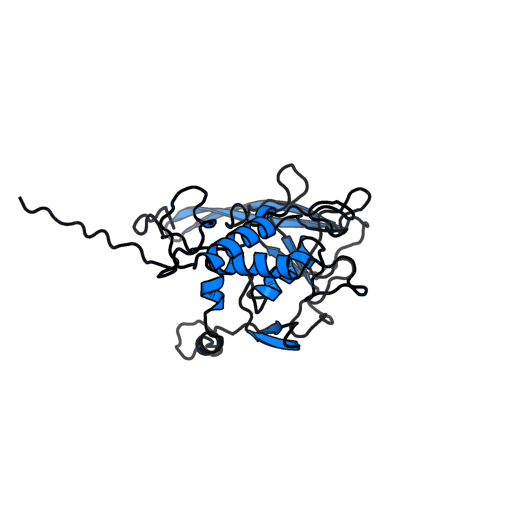49.91 92 PRO A N 1
ATOM 649 C CA . PRO A 1 92 ? 10.194 -12.266 16.580 1.00 49.91 92 PRO A CA 1
ATOM 650 C C . PRO A 1 92 ? 9.542 -12.378 15.189 1.00 49.91 92 PRO A C 1
ATOM 652 O O . PRO A 1 92 ? 10.256 -12.482 14.191 1.00 49.91 92 PRO A O 1
ATOM 655 N N . GLN A 1 93 ? 8.209 -12.327 15.095 1.00 51.56 93 GLN A N 1
ATOM 656 C CA . GLN A 1 93 ? 7.513 -12.024 13.848 1.00 51.56 93 GLN A CA 1
ATOM 657 C C . GLN A 1 93 ? 7.398 -10.502 13.672 1.00 51.56 93 GLN A C 1
ATOM 659 O O . GLN A 1 93 ? 6.567 -9.868 14.317 1.00 51.56 93 GLN A O 1
ATOM 664 N N . ARG A 1 94 ? 8.220 -9.927 12.782 1.00 69.19 94 ARG A N 1
ATOM 665 C CA . ARG A 1 94 ? 8.137 -8.503 12.410 1.00 69.19 94 ARG A CA 1
ATOM 666 C C . ARG A 1 94 ? 6.708 -8.127 12.013 1.00 69.19 94 ARG A C 1
ATOM 668 O O . ARG A 1 94 ? 6.026 -8.925 11.365 1.00 69.19 94 ARG A O 1
ATOM 675 N N . THR A 1 95 ? 6.308 -6.903 12.348 1.00 82.69 95 THR A N 1
ATOM 676 C CA . THR A 1 95 ? 5.074 -6.260 11.889 1.00 82.69 95 THR A CA 1
ATOM 677 C C . THR A 1 95 ? 4.827 -6.508 10.395 1.00 82.69 95 THR A C 1
ATOM 679 O O . THR A 1 95 ? 5.651 -6.163 9.548 1.00 82.69 95 THR A O 1
ATOM 682 N N . GLN A 1 96 ? 3.689 -7.131 10.072 1.00 89.69 96 GLN A N 1
ATOM 683 C CA . GLN A 1 96 ? 3.198 -7.268 8.688 1.00 89.69 96 GLN A CA 1
ATOM 684 C C . GLN A 1 96 ? 1.936 -6.438 8.448 1.00 89.69 96 GLN A C 1
ATOM 686 O O . GLN A 1 96 ? 1.543 -6.211 7.309 1.00 89.69 96 GLN A O 1
ATOM 691 N N . LEU A 1 97 ? 1.285 -6.009 9.527 1.00 92.50 97 LEU A N 1
ATOM 692 C CA . LEU A 1 97 ? 0.176 -5.068 9.519 1.00 92.50 97 LEU A CA 1
ATOM 693 C C . LEU A 1 97 ? 0.699 -3.630 9.492 1.00 92.50 97 LEU A C 1
ATOM 695 O O . LEU A 1 97 ? 1.780 -3.359 9.987 1.00 92.50 97 LEU A O 1
ATOM 699 N N . LEU A 1 98 ? -0.100 -2.682 9.022 1.00 94.25 98 LEU A N 1
ATOM 700 C CA . LEU A 1 98 ? 0.178 -1.258 9.238 1.00 94.25 98 LEU A CA 1
ATOM 701 C C . LEU A 1 98 ? -1.043 -0.555 9.820 1.00 94.25 98 LEU A C 1
ATOM 703 O O . LEU A 1 98 ? -2.176 -1.022 9.659 1.00 94.25 98 LEU A O 1
ATOM 707 N N . VAL A 1 99 ? -0.827 0.577 10.489 1.00 96.50 99 VAL A N 1
ATOM 708 C CA . VAL A 1 99 ? -1.909 1.427 10.998 1.00 96.50 99 VAL A CA 1
ATOM 709 C C . VAL A 1 99 ? -1.888 2.752 10.257 1.00 96.50 99 VAL A C 1
ATOM 711 O O . VAL A 1 99 ? -0.976 3.557 10.433 1.00 96.50 99 VAL A O 1
ATOM 714 N N . ARG A 1 100 ? -2.924 2.999 9.451 1.00 97.44 100 ARG A N 1
ATOM 715 C CA . ARG A 1 100 ? -3.200 4.349 8.949 1.00 97.44 100 ARG A CA 1
ATOM 716 C C . ARG A 1 100 ? -3.896 5.155 10.032 1.00 97.44 100 ARG A C 1
ATOM 718 O O . ARG A 1 100 ? -4.787 4.633 10.707 1.00 97.44 100 ARG A O 1
ATOM 725 N N . VAL A 1 101 ? -3.517 6.419 10.138 1.00 97.94 101 VAL A N 1
ATOM 726 C CA . VAL A 1 101 ? -4.102 7.383 11.068 1.00 97.94 101 VAL A CA 1
ATOM 727 C C . VAL A 1 101 ? -4.501 8.648 10.323 1.00 97.94 101 VAL A C 1
ATOM 729 O O . VAL A 1 101 ? -3.929 8.965 9.282 1.00 97.94 101 VAL A O 1
ATOM 732 N N . SER A 1 102 ? -5.510 9.352 10.820 1.00 98.25 102 SER A N 1
ATOM 733 C CA . SER A 1 102 ? -5.889 10.665 10.296 1.00 98.25 102 SER A CA 1
ATOM 734 C C . SER A 1 102 ? -6.713 11.442 11.313 1.00 98.25 102 SER A C 1
ATOM 736 O O . SER A 1 102 ? -7.408 10.841 12.135 1.00 98.25 102 SER A O 1
ATO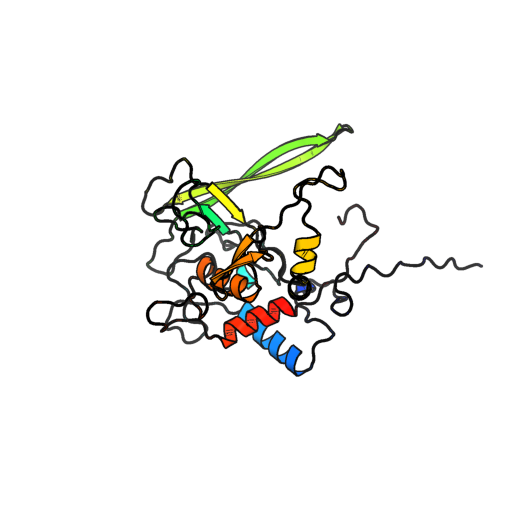M 738 N N . MET A 1 103 ? -6.713 12.767 11.211 1.00 98.38 103 MET A N 1
ATOM 739 C CA . MET A 1 103 ? -7.722 13.590 11.883 1.00 98.38 103 MET A CA 1
ATOM 740 C C . MET A 1 103 ? -9.038 13.567 11.083 1.00 98.38 103 MET A C 1
ATOM 742 O O . MET A 1 103 ? -8.995 13.464 9.853 1.00 98.38 103 MET A O 1
ATOM 746 N N . PRO A 1 104 ? -10.212 13.639 11.736 1.00 97.38 104 PRO A N 1
ATOM 747 C CA . PRO A 1 104 ? -11.497 13.728 11.040 1.00 97.38 104 PRO A CA 1
ATOM 748 C C . PRO A 1 104 ? -11.709 15.101 10.388 1.00 97.38 104 PRO A C 1
ATOM 750 O O . PRO A 1 104 ? -12.408 15.203 9.383 1.00 97.38 104 PRO A O 1
ATOM 753 N N . GLU A 1 105 ? -11.085 16.143 10.940 1.00 96.50 105 GLU A N 1
ATOM 754 C CA . GLU A 1 105 ? -11.167 17.524 10.472 1.00 96.50 105 GLU A CA 1
ATOM 755 C C . GLU A 1 105 ? -9.766 18.126 10.304 1.00 96.50 105 GLU A C 1
ATOM 757 O O . GLU A 1 105 ? -8.831 17.777 11.025 1.00 96.50 105 GLU A O 1
ATOM 762 N N . GLY A 1 106 ? -9.626 19.052 9.354 1.00 96.25 106 GLY A N 1
ATOM 763 C CA . GLY A 1 106 ? -8.393 19.790 9.085 1.00 96.25 106 GLY A CA 1
ATOM 764 C C . GLY A 1 106 ? -8.082 19.885 7.594 1.00 96.25 106 GLY A C 1
ATOM 765 O O . GLY A 1 106 ? -8.954 19.694 6.748 1.00 96.25 106 GLY A O 1
ATOM 766 N N . VAL A 1 107 ? -6.832 20.223 7.273 1.00 97.12 107 VAL A N 1
ATOM 767 C CA . VAL A 1 107 ? -6.383 20.430 5.891 1.00 97.12 107 VAL A CA 1
ATOM 768 C C . VAL A 1 107 ? -5.559 19.221 5.443 1.00 97.12 107 VAL A C 1
ATOM 770 O O . VAL A 1 107 ? -4.501 18.973 6.026 1.00 97.12 107 VAL A O 1
ATOM 773 N N . PRO A 1 108 ? -6.013 18.450 4.439 1.00 96.94 108 PRO A N 1
ATOM 774 C CA . PRO A 1 108 ? -5.208 17.377 3.875 1.00 96.94 108 PRO A CA 1
ATOM 775 C C . PRO A 1 108 ? -4.051 17.947 3.045 1.00 96.94 108 PRO A C 1
ATOM 777 O O . PRO A 1 108 ? -4.104 19.079 2.566 1.00 96.94 108 PRO A O 1
ATOM 780 N N . THR A 1 109 ? -3.006 17.147 2.839 1.00 92.94 109 THR A N 1
ATOM 781 C CA . THR A 1 109 ? -1.833 17.548 2.039 1.00 92.94 109 THR A CA 1
ATOM 782 C C . THR A 1 109 ? -2.133 17.651 0.543 1.00 92.94 109 THR A C 1
ATOM 784 O O . THR A 1 109 ? -1.405 18.315 -0.189 1.00 92.94 109 THR A O 1
ATOM 787 N N . HIS A 1 110 ? -3.213 17.016 0.089 1.00 94.44 110 HIS A N 1
ATOM 788 C CA . HIS A 1 110 ? -3.707 17.055 -1.282 1.00 94.44 110 HIS A CA 1
ATOM 789 C C . HIS A 1 110 ? -5.240 16.880 -1.311 1.00 94.44 110 HIS A C 1
ATOM 791 O O . HIS A 1 110 ? -5.830 16.426 -0.323 1.00 94.44 110 HIS A O 1
ATOM 797 N N . PRO A 1 111 ? -5.916 17.201 -2.432 1.00 95.94 111 PRO A N 1
ATOM 798 C CA . PRO A 1 111 ? -7.353 16.965 -2.589 1.00 95.94 111 PRO A CA 1
ATOM 799 C C . PRO A 1 111 ? -7.747 15.507 -2.309 1.00 95.94 111 PRO A C 1
ATOM 801 O O . PRO A 1 111 ? -7.026 14.584 -2.689 1.00 95.94 111 PRO A O 1
ATOM 804 N N . ASN A 1 112 ? -8.881 15.300 -1.630 1.00 94.19 112 ASN A N 1
ATOM 805 C CA . ASN A 1 112 ? -9.385 13.992 -1.169 1.00 94.19 112 ASN A CA 1
ATOM 806 C C . ASN A 1 112 ? -8.373 13.140 -0.368 1.00 94.19 112 ASN A C 1
ATOM 808 O O . ASN A 1 112 ? -8.535 11.925 -0.251 1.00 94.19 112 ASN A O 1
ATOM 812 N N . GLY A 1 113 ? -7.323 13.756 0.181 1.00 94.94 113 GLY A N 1
ATOM 813 C CA . GLY A 1 113 ? -6.346 13.080 1.023 1.00 94.94 113 GLY A CA 1
ATOM 814 C C . GLY A 1 113 ? -6.793 12.932 2.478 1.00 94.94 113 GLY A C 1
ATOM 815 O O . GLY A 1 113 ? -7.702 13.633 2.928 1.00 94.94 113 GLY A O 1
ATOM 816 N N . PRO A 1 114 ? -6.144 12.040 3.242 1.00 96.00 114 PRO A N 1
ATOM 817 C CA . PRO A 1 114 ? -6.289 12.017 4.692 1.00 96.00 114 PRO A CA 1
ATOM 818 C C . PRO A 1 114 ? -5.711 13.296 5.315 1.00 96.00 114 PRO A C 1
ATOM 820 O O . PRO A 1 114 ? -4.685 13.813 4.868 1.00 96.00 114 PRO A O 1
ATOM 823 N N . VAL A 1 115 ? -6.342 13.788 6.383 1.00 98.19 115 VAL A N 1
ATOM 824 C CA . VAL A 1 115 ? -5.774 14.872 7.193 1.00 98.19 115 VAL A CA 1
ATOM 825 C C . VAL A 1 115 ? -4.699 14.283 8.111 1.00 98.19 115 VAL A C 1
ATOM 827 O O . VAL A 1 115 ? -5.013 13.365 8.877 1.00 98.19 115 VAL A O 1
ATOM 830 N N . PRO A 1 116 ? -3.446 14.769 8.063 1.00 97.75 116 PRO A N 1
ATOM 831 C CA . PRO A 1 116 ? -2.371 14.225 8.881 1.00 97.75 116 PRO A CA 1
ATOM 832 C C . PRO A 1 116 ? -2.615 14.475 10.372 1.00 97.75 116 PRO A C 1
ATOM 834 O O . PRO A 1 116 ? -3.065 15.545 10.784 1.00 97.75 116 PRO A O 1
ATOM 837 N N . VAL A 1 117 ? -2.270 13.486 11.186 1.00 97.56 117 VAL A N 1
ATOM 838 C CA . VAL A 1 117 ? -2.203 13.602 12.640 1.00 97.56 117 VAL A CA 1
ATOM 839 C C . VAL A 1 117 ? -0.921 14.353 13.014 1.00 97.56 117 VAL A C 1
ATOM 841 O O . VAL A 1 117 ? 0.162 13.953 12.575 1.00 97.56 117 VAL A O 1
ATOM 844 N N . PRO A 1 118 ? -0.993 15.426 13.823 1.00 92.81 118 PRO A N 1
ATOM 845 C CA . PRO A 1 118 ? 0.200 16.122 14.294 1.00 92.81 118 PRO A CA 1
ATOM 846 C C . PRO A 1 118 ? 1.191 15.158 14.959 1.00 92.81 118 PRO A C 1
ATOM 848 O O . PRO A 1 118 ? 0.824 14.424 15.872 1.00 92.81 118 PRO A O 1
ATOM 851 N N . GLY A 1 119 ? 2.434 15.144 14.477 1.00 91.31 119 GLY A N 1
ATOM 852 C CA . GLY A 1 119 ? 3.504 14.278 14.987 1.00 91.31 119 GLY A CA 1
ATOM 853 C C . GLY A 1 119 ? 3.525 12.837 14.456 1.00 91.31 119 GLY A C 1
ATOM 854 O O . GLY A 1 119 ? 4.563 12.205 14.581 1.00 91.31 119 GLY A O 1
ATOM 855 N N . LEU A 1 120 ? 2.445 12.335 13.838 1.00 94.19 120 LEU A N 1
ATOM 856 C CA . LEU A 1 120 ? 2.359 10.955 13.306 1.00 94.19 120 LEU A CA 1
ATOM 857 C C . LEU A 1 120 ? 2.068 10.883 11.796 1.00 94.19 120 LEU A C 1
ATOM 859 O O . LEU A 1 120 ? 2.092 9.815 11.195 1.00 94.19 120 LEU A O 1
ATOM 863 N N . GLY A 1 121 ? 1.693 11.997 11.164 1.00 95.75 121 GLY A N 1
ATOM 864 C CA . GLY A 1 121 ? 1.335 12.003 9.748 1.00 95.75 121 GLY A CA 1
ATOM 865 C C . GLY A 1 121 ? 0.098 11.147 9.456 1.00 95.75 121 GLY A C 1
ATOM 866 O O . GLY A 1 121 ? -0.944 11.314 10.085 1.00 95.75 121 GLY A O 1
ATOM 867 N N . ILE A 1 122 ? 0.184 10.272 8.453 1.00 96.88 122 ILE A N 1
ATOM 868 C CA . ILE A 1 122 ? -0.963 9.489 7.944 1.00 96.88 122 ILE A CA 1
ATOM 869 C C . ILE A 1 122 ? -0.810 7.973 8.144 1.00 96.88 122 ILE A C 1
ATOM 871 O O . ILE A 1 122 ? -1.699 7.189 7.788 1.00 96.88 122 ILE A O 1
ATOM 875 N N . GLN A 1 123 ? 0.334 7.542 8.668 1.00 97.06 123 GLN A N 1
ATOM 876 C CA . GLN A 1 123 ? 0.691 6.154 8.931 1.00 97.06 123 GLN A CA 1
ATOM 877 C C . GLN A 1 123 ? 1.705 6.136 10.064 1.00 97.06 123 GLN A C 1
ATOM 879 O O . GLN A 1 123 ? 2.661 6.892 10.010 1.00 97.06 123 GLN A O 1
ATOM 884 N N . ILE A 1 124 ? 1.500 5.261 11.046 1.00 96.06 124 ILE A N 1
ATOM 885 C CA . ILE A 1 124 ? 2.443 5.108 12.156 1.00 96.06 124 ILE A CA 1
ATOM 886 C C . ILE A 1 124 ? 3.626 4.260 11.701 1.00 96.06 124 ILE A C 1
ATOM 888 O O . ILE A 1 124 ? 3.418 3.108 11.308 1.00 96.06 124 ILE A O 1
ATOM 892 N N . ALA A 1 125 ? 4.841 4.781 11.839 1.00 95.00 125 ALA A N 1
ATOM 893 C CA . ALA A 1 125 ? 6.084 4.024 11.739 1.00 95.00 125 ALA A CA 1
ATOM 894 C C . ALA A 1 125 ? 6.454 3.413 13.104 1.00 95.00 125 ALA A C 1
ATOM 896 O O . ALA A 1 125 ? 6.903 4.096 14.030 1.00 95.00 125 ALA A O 1
ATOM 897 N N . ASP A 1 126 ? 6.247 2.101 13.237 1.00 93.25 126 ASP A N 1
ATOM 898 C CA . ASP A 1 126 ? 6.445 1.347 14.481 1.00 93.25 126 ASP A CA 1
ATOM 899 C C . ASP A 1 126 ? 7.861 0.760 14.629 1.00 93.25 126 ASP A C 1
ATOM 901 O O . ASP A 1 126 ? 8.172 0.144 15.650 1.00 93.25 126 ASP A O 1
ATOM 905 N N . GLN A 1 127 ? 8.726 0.959 13.631 1.00 93.25 127 GLN A N 1
ATOM 906 C CA . GLN A 1 127 ? 10.135 0.568 13.634 1.00 93.25 127 GLN A CA 1
ATOM 907 C C . GLN A 1 127 ? 11.037 1.776 13.361 1.00 93.25 127 GLN A C 1
ATOM 909 O O . GLN A 1 127 ? 10.635 2.767 12.750 1.00 93.25 127 GLN A O 1
ATOM 914 N N . ALA A 1 128 ? 12.286 1.679 13.809 1.00 94.12 128 ALA A N 1
ATOM 915 C CA . ALA A 1 128 ? 13.303 2.694 13.584 1.00 94.12 128 ALA A CA 1
ATOM 916 C C . ALA A 1 128 ? 14.684 2.060 13.407 1.00 94.12 128 ALA A C 1
ATOM 918 O O . ALA A 1 128 ? 14.950 0.950 13.881 1.00 94.12 128 ALA A O 1
ATOM 919 N N . ASN A 1 129 ? 15.577 2.783 12.738 1.00 93.31 129 ASN A N 1
ATOM 920 C CA . ASN A 1 129 ? 16.978 2.392 12.633 1.00 93.31 129 ASN A CA 1
ATOM 921 C C . ASN A 1 129 ? 17.683 2.425 13.997 1.00 93.31 129 ASN A C 1
ATOM 923 O O . ASN A 1 129 ? 17.240 3.076 14.942 1.00 93.31 129 ASN A O 1
ATOM 927 N N . TYR A 1 130 ? 18.823 1.733 14.093 1.00 90.62 130 TYR A N 1
ATOM 928 C CA . TYR A 1 130 ? 19.626 1.719 15.316 1.00 90.62 130 TYR A CA 1
ATOM 929 C C . TYR A 1 130 ? 19.982 3.143 15.769 1.00 90.62 130 TYR A C 1
ATOM 931 O O .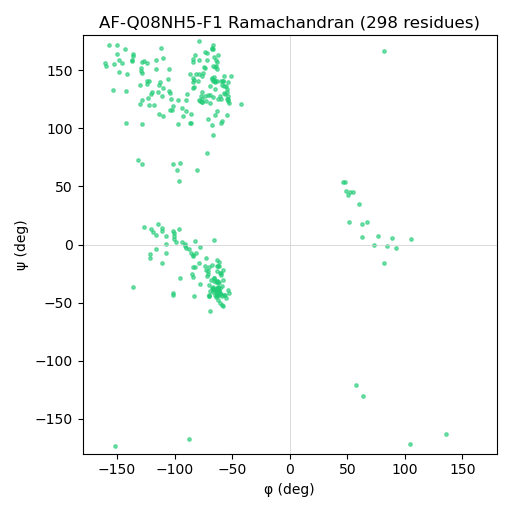 TYR A 1 130 ? 20.480 3.946 14.983 1.00 90.62 130 TYR A O 1
ATOM 939 N N . GLY A 1 131 ? 19.758 3.431 17.052 1.00 93.44 131 GLY A N 1
ATOM 940 C CA . GLY A 1 131 ? 20.000 4.750 17.643 1.00 93.44 131 GLY A CA 1
ATOM 941 C C . GLY A 1 131 ? 18.854 5.750 17.464 1.00 93.44 131 GLY A C 1
ATOM 942 O O . GLY A 1 131 ? 18.958 6.861 17.979 1.00 93.44 131 GLY A O 1
ATOM 943 N N . LEU A 1 132 ? 17.772 5.365 16.783 1.00 95.00 132 LEU A N 1
ATOM 944 C CA . LEU A 1 132 ? 16.545 6.145 16.653 1.00 95.00 132 LEU A CA 1
ATOM 945 C C . LEU A 1 132 ? 15.387 5.474 17.399 1.00 95.00 132 LEU A C 1
ATOM 947 O O . LEU A 1 132 ? 15.473 4.326 17.839 1.00 95.00 132 LEU A O 1
ATOM 951 N N . THR A 1 133 ? 14.293 6.217 17.525 1.00 94.44 133 THR A N 1
ATOM 952 C CA . THR A 1 133 ? 13.097 5.814 18.261 1.00 94.44 133 THR A CA 1
ATOM 953 C C . THR A 1 133 ? 11.905 5.790 17.301 1.00 94.44 133 THR A C 1
ATOM 955 O O . THR A 1 133 ? 11.727 6.776 16.587 1.00 94.44 133 THR A O 1
ATOM 958 N N . PRO A 1 134 ? 11.091 4.714 17.264 1.00 94.19 134 PRO A N 1
ATOM 959 C CA . PRO A 1 134 ? 9.877 4.677 16.446 1.00 94.19 134 PRO A CA 1
ATOM 960 C C . PRO A 1 134 ? 8.858 5.719 16.917 1.00 94.19 134 PRO A C 1
ATOM 962 O O . PRO A 1 134 ? 8.876 6.128 18.082 1.00 94.19 134 PRO A O 1
ATOM 965 N N . GLU A 1 135 ? 7.924 6.103 16.048 1.00 95.69 135 GLU A N 1
ATOM 966 C CA . GLU A 1 135 ? 6.906 7.112 16.380 1.00 95.69 135 GLU A CA 1
ATOM 967 C C . GLU A 1 135 ? 6.027 6.652 17.547 1.00 95.69 135 GLU A C 1
ATOM 969 O O . GLU A 1 135 ? 5.764 7.396 18.495 1.00 95.69 135 GLU A O 1
ATOM 974 N N . ALA A 1 136 ? 5.615 5.387 17.507 1.00 94.25 136 ALA A N 1
ATOM 975 C CA . ALA A 1 136 ? 4.819 4.765 18.547 1.00 94.25 136 ALA A CA 1
ATOM 976 C C . ALA A 1 136 ? 5.051 3.253 18.591 1.00 94.25 136 ALA A C 1
ATOM 978 O O . ALA A 1 136 ? 5.355 2.621 17.580 1.00 94.25 136 ALA A O 1
ATOM 979 N N . SER A 1 137 ? 4.808 2.652 19.754 1.00 92.25 137 SER A N 1
ATOM 980 C CA . SER A 1 137 ? 4.563 1.209 19.829 1.00 92.25 137 SER A CA 1
ATOM 981 C C . SER A 1 137 ? 3.094 0.913 19.534 1.00 92.25 137 SER A C 1
ATOM 983 O O . SER A 1 137 ? 2.199 1.632 19.990 1.00 92.25 137 SER A O 1
ATOM 985 N N . VAL A 1 138 ? 2.841 -0.159 18.780 1.00 92.38 138 VAL A N 1
ATOM 986 C CA . VAL A 1 138 ? 1.487 -0.630 18.476 1.00 92.38 138 VAL A CA 1
ATOM 987 C C . VAL A 1 138 ? 1.328 -2.069 18.952 1.00 92.38 138 VAL A C 1
ATOM 989 O O . VAL A 1 138 ? 2.049 -2.965 18.517 1.00 92.38 138 VAL A O 1
ATOM 992 N N . LEU A 1 139 ? 0.371 -2.286 19.852 1.00 91.06 139 LEU A N 1
ATOM 993 C CA . LEU A 1 139 ? 0.004 -3.604 20.361 1.00 91.06 139 LEU A CA 1
ATOM 994 C C . LEU A 1 139 ? -1.316 -4.050 19.733 1.00 91.06 139 LEU A C 1
ATOM 996 O O . LEU A 1 139 ? -2.281 -3.290 19.745 1.00 91.06 139 LEU A O 1
ATOM 1000 N N . LEU A 1 140 ? -1.359 -5.286 19.234 1.00 91.31 140 LEU A N 1
ATOM 1001 C CA . LEU A 1 140 ? -2.571 -5.949 18.755 1.00 91.31 140 LEU A CA 1
ATOM 1002 C C . LEU A 1 140 ? -3.090 -6.929 19.817 1.00 91.31 140 LEU A C 1
ATOM 1004 O O . LEU A 1 140 ? -2.415 -7.898 20.160 1.00 91.31 140 LEU A O 1
ATOM 1008 N N . GLU A 1 141 ? -4.304 -6.692 20.298 1.00 92.12 141 GLU A N 1
ATOM 1009 C CA . GLU A 1 141 ? -5.052 -7.547 21.218 1.00 92.12 141 GLU A CA 1
ATOM 1010 C C . GLU A 1 141 ? -6.240 -8.170 20.463 1.00 92.12 141 GLU A C 1
ATOM 1012 O O . GLU A 1 141 ? -6.948 -7.480 19.732 1.00 92.12 141 GLU A O 1
ATOM 1017 N N . TRP A 1 142 ? -6.479 -9.472 20.628 1.00 93.00 142 TRP A N 1
ATOM 1018 C CA . TRP A 1 142 ? -7.665 -10.133 20.073 1.00 93.00 142 TRP A CA 1
ATOM 1019 C C . TRP A 1 142 ? -8.743 -10.237 21.142 1.00 93.00 142 TRP A C 1
ATOM 1021 O O . TRP A 1 142 ? -8.505 -10.807 22.206 1.00 93.00 142 TRP A O 1
ATOM 1031 N N . VAL A 1 143 ? -9.927 -9.706 20.849 1.00 95.94 143 VAL A N 1
ATOM 1032 C CA . VAL A 1 143 ? -11.100 -9.850 21.712 1.00 95.94 143 VAL A CA 1
ATOM 1033 C C . VAL A 1 143 ? -12.017 -10.902 21.119 1.00 95.94 143 VAL A C 1
ATOM 1035 O O . VAL A 1 143 ? -12.537 -10.737 20.016 1.00 95.94 143 VAL A O 1
ATOM 1038 N N . GLU A 1 144 ? -12.189 -11.998 21.846 1.00 96.69 144 GLU A N 1
ATOM 1039 C CA . GLU A 1 144 ? -13.074 -13.084 21.446 1.00 96.69 144 GLU A CA 1
ATOM 1040 C C . GLU A 1 144 ? -14.516 -12.783 21.850 1.00 96.69 144 GLU A C 1
ATOM 1042 O O . GLU A 1 144 ? -14.793 -12.218 22.911 1.00 96.69 144 GLU A O 1
ATOM 1047 N N . SER A 1 145 ? -15.446 -13.161 20.981 1.00 96.50 145 SER A N 1
ATOM 1048 C CA . SER A 1 145 ? -16.876 -13.116 21.259 1.00 96.50 145 SER A CA 1
ATOM 1049 C C . SER A 1 145 ? -17.550 -14.338 20.662 1.00 96.50 145 SER A C 1
ATOM 1051 O O . SER A 1 145 ? -17.147 -14.843 19.616 1.00 96.50 145 SER A O 1
ATOM 1053 N N . GLU A 1 146 ? -18.583 -14.817 21.336 1.00 97.44 146 GLU A N 1
ATOM 1054 C CA . GLU A 1 146 ? -19.388 -15.937 20.868 1.00 97.44 146 GLU A CA 1
ATOM 1055 C C . GLU A 1 146 ? -20.727 -15.430 20.343 1.00 97.44 146 GLU A C 1
ATOM 1057 O O . GLU A 1 146 ? -21.257 -14.411 20.796 1.00 97.44 146 GLU A O 1
ATOM 1062 N N . GLY A 1 147 ? -21.292 -16.164 19.395 1.00 96.00 147 GLY A N 1
ATOM 1063 C CA . GLY A 1 147 ? -22.625 -15.899 18.889 1.00 96.00 147 GLY A CA 1
ATOM 1064 C C . GLY A 1 147 ? -23.301 -17.161 18.386 1.00 96.00 147 GLY A C 1
ATOM 1065 O O . GLY A 1 147 ? -22.833 -18.288 18.576 1.00 96.00 147 GLY A O 1
ATOM 1066 N N . THR A 1 148 ? -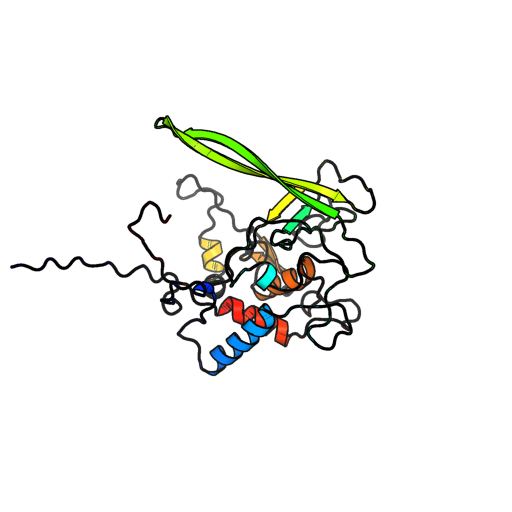24.468 -16.976 17.789 1.00 97.44 148 THR A N 1
ATOM 1067 C CA . THR A 1 148 ? -25.272 -18.070 17.256 1.00 97.44 148 THR A CA 1
ATOM 1068 C C . THR A 1 148 ? -25.924 -17.609 15.961 1.00 97.44 148 THR A C 1
ATOM 1070 O O . THR A 1 148 ? -26.463 -16.504 15.899 1.00 97.44 148 THR A O 1
ATOM 1073 N N . TYR A 1 149 ? -25.835 -18.427 14.917 1.00 94.31 149 TYR A N 1
ATOM 1074 C CA . TYR A 1 149 ? -26.541 -18.200 13.661 1.00 94.31 149 TYR A CA 1
ATOM 1075 C C . TYR A 1 149 ? -28.059 -18.353 13.858 1.00 94.31 149 TYR A C 1
ATOM 1077 O O . TYR A 1 149 ? -28.530 -18.835 14.888 1.00 94.31 149 TYR A O 1
ATOM 1085 N N . GLY A 1 150 ? -28.852 -17.952 12.860 1.00 94.75 150 GLY A N 1
ATOM 1086 C CA . GLY A 1 150 ? -30.319 -18.021 12.939 1.00 94.75 150 GLY A CA 1
ATOM 1087 C C . GLY A 1 150 ? -30.889 -19.437 13.113 1.00 94.75 150 GLY A C 1
ATOM 1088 O O . GLY A 1 150 ? -32.027 -19.581 13.548 1.00 94.75 150 GLY A O 1
ATOM 1089 N N . ASP A 1 151 ? -30.105 -20.471 12.806 1.00 95.62 151 ASP A N 1
ATOM 1090 C CA . ASP A 1 151 ? -30.448 -21.889 12.959 1.00 95.62 151 ASP A CA 1
ATOM 1091 C C . ASP A 1 151 ? -30.065 -22.480 14.334 1.00 95.62 151 ASP A C 1
ATOM 1093 O O . ASP A 1 151 ? -30.353 -23.646 14.600 1.00 95.62 151 ASP A O 1
ATOM 1097 N N . GLY A 1 152 ? -29.429 -21.701 15.218 1.00 95.31 152 GLY A N 1
ATOM 1098 C CA . GLY A 1 152 ? -28.951 -22.174 16.521 1.00 95.31 152 GLY A CA 1
ATOM 1099 C C . GLY A 1 152 ? -27.499 -22.674 16.537 1.00 95.31 152 GLY A C 1
ATOM 1100 O O . GLY A 1 152 ? -26.989 -23.006 17.612 1.00 95.31 152 GLY A O 1
ATOM 1101 N N . THR A 1 153 ? -26.806 -22.702 15.395 1.00 96.62 153 THR A N 1
ATOM 1102 C CA . THR A 1 153 ? -25.398 -23.116 15.310 1.00 96.62 153 THR A CA 1
ATOM 1103 C C . THR A 1 153 ? -24.488 -22.061 15.947 1.00 96.62 153 THR A C 1
ATOM 1105 O O . THR A 1 153 ? -24.577 -20.875 15.627 1.00 96.62 153 THR A O 1
ATOM 1108 N N . ARG A 1 154 ? -23.601 -22.466 16.868 1.00 96.75 154 ARG A N 1
ATOM 1109 C CA . ARG A 1 154 ? -22.664 -21.547 17.543 1.00 96.75 154 ARG A CA 1
ATOM 1110 C C . ARG A 1 154 ? -21.515 -21.136 16.626 1.00 96.75 154 ARG A C 1
ATOM 1112 O O . ARG A 1 154 ? -21.021 -21.950 15.852 1.00 96.75 154 ARG A O 1
ATOM 1119 N N . TYR A 1 155 ? -21.027 -19.913 16.802 1.00 95.06 155 TYR A N 1
ATOM 1120 C CA . TYR A 1 155 ? -19.778 -19.449 16.202 1.00 95.06 155 TYR A CA 1
ATOM 1121 C C . TYR A 1 155 ? -18.946 -18.647 17.207 1.00 95.06 155 TYR A C 1
ATOM 1123 O O . TYR A 1 155 ? -19.480 -18.088 18.166 1.00 95.06 155 TYR A O 1
ATOM 1131 N N . GLY A 1 156 ? -17.640 -18.565 16.953 1.00 95.56 156 GLY A N 1
ATOM 1132 C CA . GLY A 1 156 ? -16.721 -17.652 17.630 1.00 95.56 156 GLY A CA 1
ATOM 1133 C C . GLY A 1 156 ? -16.188 -16.609 16.649 1.00 95.56 156 GLY A C 1
ATOM 1134 O O . GLY A 1 156 ? -15.842 -16.938 15.515 1.00 95.56 156 GLY A O 1
ATOM 1135 N N . LEU A 1 157 ? -16.122 -15.354 17.078 1.00 95.06 157 LEU A N 1
ATOM 1136 C CA . LEU A 1 157 ? -15.485 -14.255 16.358 1.00 95.06 157 LEU A CA 1
ATOM 1137 C C . LEU A 1 157 ? -14.302 -13.746 17.168 1.00 95.06 157 LEU A C 1
ATOM 1139 O O . LEU A 1 157 ? -14.326 -13.749 18.398 1.00 95.06 157 LEU A O 1
ATOM 1143 N N . ARG A 1 158 ? -13.299 -13.225 16.465 1.00 94.19 158 ARG A N 1
ATOM 1144 C CA . ARG A 1 158 ? -12.223 -12.440 17.065 1.00 94.19 158 ARG A CA 1
ATOM 1145 C C . ARG A 1 158 ? -12.194 -11.052 16.444 1.00 94.19 158 ARG A C 1
ATOM 1147 O O . ARG A 1 158 ? -12.176 -10.911 15.222 1.00 94.19 158 ARG A O 1
ATOM 1154 N N . GLU A 1 159 ? -12.173 -10.041 17.293 1.00 93.19 159 GLU A N 1
ATOM 1155 C CA . GLU A 1 159 ? -12.048 -8.638 16.917 1.00 93.19 159 GLU A CA 1
ATOM 1156 C C . GLU A 1 159 ? -10.605 -8.176 17.186 1.00 93.19 159 GLU A C 1
ATOM 1158 O O . GLU A 1 159 ? -10.128 -8.329 18.314 1.00 93.19 159 GLU A O 1
ATOM 1163 N N . PRO A 1 160 ? -9.886 -7.620 16.193 1.00 93.44 160 PRO A N 1
ATOM 1164 C CA . PRO A 1 160 ? -8.580 -7.020 16.427 1.00 93.44 160 PRO A CA 1
ATOM 1165 C C . PRO A 1 160 ? -8.740 -5.645 17.086 1.00 93.44 160 PRO A C 1
ATOM 1167 O O . PRO A 1 160 ? -9.354 -4.743 16.514 1.00 93.44 160 PRO A O 1
ATOM 1170 N N . ARG A 1 161 ? -8.136 -5.452 18.257 1.00 93.31 161 ARG A N 1
ATOM 1171 C CA . ARG A 1 161 ? -8.041 -4.157 18.940 1.00 93.31 161 ARG A CA 1
ATOM 1172 C C . ARG A 1 161 ? -6.598 -3.707 18.998 1.00 93.31 161 ARG A C 1
ATOM 1174 O O . ARG A 1 161 ? -5.726 -4.470 19.396 1.00 93.31 161 ARG A O 1
ATOM 1181 N N . ILE A 1 162 ? -6.348 -2.463 18.610 1.00 93.06 162 ILE A N 1
ATOM 1182 C CA . ILE A 1 162 ? -5.008 -1.885 18.669 1.00 93.06 162 ILE A CA 1
ATOM 1183 C C . ILE A 1 162 ? -4.881 -0.898 19.820 1.00 93.06 162 ILE A C 1
ATOM 1185 O O . ILE A 1 162 ? -5.791 -0.113 20.090 1.00 93.06 162 ILE A O 1
ATOM 1189 N N . ARG A 1 163 ? -3.717 -0.908 20.463 1.00 93.44 163 ARG A N 1
ATOM 1190 C CA . ARG A 1 163 ? -3.291 0.109 21.423 1.00 93.44 163 ARG A CA 1
ATOM 1191 C C . ARG A 1 163 ? -2.036 0.775 20.883 1.00 93.44 163 ARG A C 1
ATOM 1193 O O . ARG A 1 163 ? -1.028 0.107 20.676 1.00 93.44 163 ARG A O 1
ATOM 1200 N N . ILE A 1 164 ? -2.114 2.082 20.667 1.00 94.69 164 ILE A N 1
ATOM 1201 C CA . ILE A 1 164 ? -1.012 2.906 20.169 1.00 94.69 164 ILE A CA 1
ATOM 1202 C C . ILE A 1 164 ? -0.450 3.697 21.351 1.00 94.69 164 ILE A C 1
ATOM 1204 O O . ILE A 1 164 ? -1.216 4.323 22.085 1.00 94.69 164 ILE A O 1
ATOM 1208 N N . THR A 1 165 ? 0.868 3.669 21.534 1.00 94.94 165 THR A N 1
ATOM 1209 C CA . THR A 1 165 ? 1.562 4.423 22.589 1.00 94.94 165 THR A CA 1
ATOM 1210 C C . THR A 1 165 ? 2.697 5.236 21.961 1.00 94.94 165 THR A C 1
ATOM 1212 O O . THR A 1 165 ? 3.712 4.625 21.609 1.00 94.94 165 THR A O 1
ATOM 1215 N N . PRO A 1 166 ? 2.539 6.567 21.791 1.00 95.56 166 PRO A N 1
ATOM 1216 C CA . PRO A 1 166 ? 3.593 7.446 21.280 1.00 95.56 166 PRO A CA 1
ATOM 1217 C C . PRO A 1 166 ? 4.866 7.345 22.112 1.00 95.56 166 PRO A C 1
ATOM 1219 O O . PRO A 1 166 ? 4.808 7.326 23.346 1.00 95.56 166 PRO A O 1
ATOM 1222 N N . THR A 1 167 ? 6.019 7.278 21.454 1.00 94.25 167 THR A N 1
ATOM 1223 C CA . THR A 1 167 ? 7.281 7.045 22.172 1.00 94.25 167 THR A CA 1
ATOM 1224 C C . THR A 1 167 ? 7.863 8.318 22.787 1.00 94.25 167 THR A C 1
ATOM 1226 O O . THR A 1 167 ? 8.644 8.250 23.733 1.00 94.25 167 THR A O 1
ATOM 1229 N N . ASP A 1 168 ? 7.447 9.486 22.302 1.00 92.75 168 ASP A N 1
ATOM 1230 C CA . ASP A 1 168 ? 7.787 10.793 22.875 1.00 92.75 168 ASP A CA 1
ATOM 1231 C C . ASP A 1 168 ? 6.971 11.137 24.141 1.00 92.75 168 ASP A C 1
ATOM 1233 O O . ASP A 1 168 ? 7.186 12.181 24.758 1.00 92.75 168 ASP A O 1
ATOM 1237 N N . GLY A 1 169 ? 6.040 10.263 24.543 1.00 92.50 169 GLY A N 1
ATOM 1238 C CA . GLY A 1 169 ? 5.152 10.464 25.689 1.00 92.50 169 GLY A CA 1
ATOM 1239 C C . GLY A 1 169 ? 3.995 11.433 25.428 1.00 92.50 169 GLY A C 1
ATOM 1240 O O . GLY A 1 169 ? 3.272 11.780 26.367 1.00 92.50 169 GLY A O 1
ATOM 1241 N N . SER A 1 170 ? 3.801 11.873 24.183 1.00 92.56 170 SER A N 1
ATOM 1242 C CA . SER A 1 170 ? 2.662 12.705 23.805 1.00 92.56 170 SER A CA 1
ATOM 1243 C C . SER A 1 170 ? 1.333 11.955 23.961 1.00 92.56 170 SER A C 1
ATOM 1245 O O . SER A 1 170 ? 1.247 10.726 23.901 1.00 92.56 170 SER A O 1
ATOM 1247 N N . ALA A 1 171 ? 0.260 12.712 24.193 1.00 94.50 171 ALA A N 1
ATOM 1248 C CA . ALA A 1 171 ? -1.088 12.163 24.185 1.00 94.50 171 ALA A CA 1
ATOM 1249 C C . ALA A 1 171 ? -1.617 12.101 22.746 1.00 94.50 171 ALA A C 1
ATOM 1251 O O . ALA A 1 171 ? -1.517 13.079 22.006 1.00 94.50 171 ALA A O 1
ATOM 1252 N N . LEU A 1 172 ? -2.244 10.982 22.375 1.00 96.00 172 LEU A N 1
ATOM 1253 C CA . LEU A 1 172 ? -2.946 10.868 21.096 1.00 96.00 172 LEU A CA 1
ATOM 1254 C C . LEU A 1 172 ? -4.177 11.793 21.067 1.00 96.00 172 LEU A C 1
ATOM 1256 O O . LEU A 1 172 ? -4.893 11.875 22.075 1.00 96.00 172 LEU A O 1
ATOM 1260 N N . PRO A 1 173 ? -4.478 12.452 19.931 1.00 96.19 173 PRO A N 1
ATOM 1261 C CA . PRO A 1 173 ? -5.726 13.193 19.776 1.00 96.19 173 PRO A CA 1
ATOM 1262 C C . PRO A 1 173 ? -6.941 12.285 20.001 1.00 96.19 173 PRO A C 1
ATOM 1264 O O . PRO A 1 173 ? -6.982 11.151 19.526 1.00 96.19 173 PRO A O 1
ATOM 1267 N N . LYS A 1 174 ? -7.941 12.776 20.742 1.00 95.12 174 LYS A N 1
ATOM 1268 C CA . LYS A 1 174 ? -9.097 11.967 21.182 1.00 95.12 174 LYS A CA 1
ATOM 1269 C C . LYS A 1 174 ? -9.992 11.503 20.033 1.00 95.12 174 LYS A C 1
ATOM 1271 O O . LYS A 1 174 ? -10.667 10.489 20.161 1.00 95.12 174 LYS A O 1
ATOM 1276 N N . ASP A 1 175 ? -10.026 12.275 18.961 1.00 96.69 175 ASP A N 1
ATOM 1277 C CA . ASP A 1 175 ? -10.834 12.085 17.762 1.00 96.69 175 ASP A CA 1
ATOM 1278 C C . ASP A 1 175 ? -10.033 11.483 16.598 1.00 96.69 175 ASP A C 1
ATOM 1280 O O . ASP A 1 175 ? -10.574 11.319 15.506 1.00 96.69 175 ASP A O 1
ATOM 1284 N N . MET A 1 176 ? -8.764 11.116 16.826 1.00 97.56 176 MET A N 1
ATOM 1285 C CA . MET A 1 176 ? -7.924 10.457 15.829 1.00 97.56 176 MET A CA 1
ATOM 1286 C C . MET A 1 176 ? -8.613 9.200 15.286 1.00 97.56 176 MET A C 1
ATOM 1288 O O . MET A 1 176 ? -8.961 8.276 16.026 1.00 97.56 176 MET A O 1
ATOM 1292 N N . LEU A 1 177 ? -8.748 9.138 13.965 1.00 97.75 177 LEU A N 1
ATOM 1293 C CA . LEU A 1 177 ? -9.247 7.967 13.260 1.00 97.75 177 LEU A CA 1
ATOM 1294 C C . LEU A 1 177 ? -8.104 6.981 13.028 1.00 97.75 177 LEU A C 1
ATOM 1296 O O . LEU A 1 177 ? -6.979 7.375 12.720 1.00 97.75 177 LEU A O 1
ATOM 1300 N N . THR A 1 178 ? -8.405 5.687 13.126 1.00 97.06 178 THR A N 1
ATOM 1301 C CA . THR A 1 178 ? -7.438 4.610 12.887 1.00 97.06 178 THR A CA 1
ATOM 1302 C C . THR A 1 178 ? -7.985 3.594 11.889 1.00 97.06 178 THR A C 1
ATOM 1304 O O . THR A 1 178 ? -9.188 3.349 11.801 1.00 97.06 178 THR A O 1
ATOM 1307 N N . SER A 1 179 ? -7.093 2.999 11.101 1.00 96.00 179 SER A N 1
ATOM 1308 C CA . SER A 1 179 ? -7.419 1.910 10.182 1.00 96.00 179 SER A CA 1
ATOM 1309 C C . SER A 1 179 ? -6.269 0.911 10.164 1.00 96.00 179 SER A C 1
ATOM 1311 O O . SER A 1 179 ? -5.244 1.150 9.524 1.00 96.00 179 SER A O 1
ATOM 1313 N N . LEU A 1 180 ? -6.467 -0.231 10.823 1.00 95.19 180 LEU A N 1
ATOM 1314 C CA . LEU A 1 180 ? -5.567 -1.379 10.728 1.00 95.19 180 LEU A CA 1
ATOM 1315 C C . LEU A 1 180 ? -5.666 -1.990 9.323 1.00 95.19 180 LEU A C 1
ATOM 1317 O O . LEU A 1 180 ? -6.772 -2.243 8.838 1.00 95.19 180 LEU A O 1
ATOM 1321 N N . ARG A 1 181 ? -4.533 -2.200 8.649 1.00 94.19 181 ARG A N 1
ATOM 1322 C CA . ARG A 1 181 ? -4.488 -2.750 7.288 1.00 94.19 181 ARG A CA 1
ATOM 1323 C C . ARG A 1 181 ? -3.626 -4.003 7.234 1.00 94.19 181 ARG A C 1
ATOM 1325 O O . ARG A 1 181 ? -2.457 -3.977 7.607 1.00 94.19 181 ARG A O 1
ATOM 1332 N N . LEU A 1 182 ? -4.225 -5.074 6.719 1.00 93.44 182 LEU A N 1
ATOM 1333 C CA . LEU A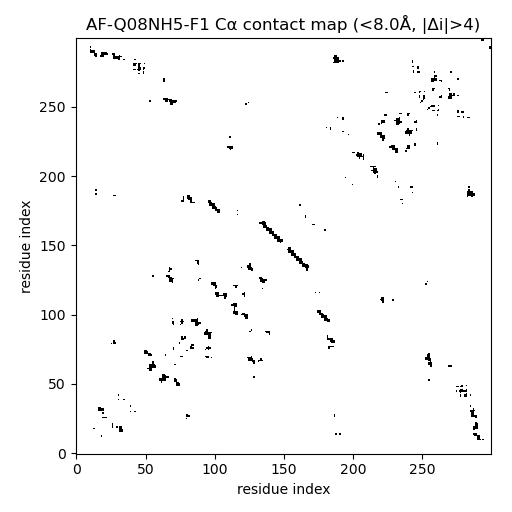 1 182 ? -3.531 -6.290 6.314 1.00 93.44 182 LEU A CA 1
ATOM 1334 C C . LEU A 1 182 ? -3.093 -6.155 4.851 1.00 93.44 182 LEU A C 1
ATOM 1336 O O . LEU A 1 182 ? -3.933 -5.810 4.016 1.00 93.44 182 LEU A O 1
ATOM 1340 N N . PRO A 1 183 ? -1.825 -6.425 4.510 1.00 93.06 183 PRO A N 1
ATOM 1341 C CA . PRO A 1 183 ? -1.367 -6.350 3.132 1.00 93.06 183 PRO A CA 1
ATOM 1342 C C . PRO A 1 183 ? -2.130 -7.379 2.277 1.00 93.06 183 PRO A C 1
ATOM 1344 O O . PRO A 1 183 ? -2.174 -8.565 2.633 1.00 93.06 183 PRO A O 1
ATOM 1347 N N . PRO A 1 184 ? -2.778 -6.945 1.178 1.00 94.25 184 PRO A N 1
ATOM 1348 C CA . PRO A 1 184 ? -3.489 -7.840 0.270 1.00 94.25 184 PRO A CA 1
ATOM 1349 C C . PRO A 1 184 ? -2.500 -8.685 -0.552 1.00 94.25 184 PRO A C 1
ATOM 1351 O O . PRO A 1 184 ? -1.315 -8.353 -0.619 1.00 94.25 184 PRO A O 1
ATOM 1354 N N . PRO A 1 185 ? -2.961 -9.763 -1.211 1.00 94.69 185 PRO A N 1
ATOM 1355 C CA . PRO A 1 185 ? -2.126 -10.434 -2.197 1.00 94.69 185 PRO A CA 1
ATOM 1356 C C . PRO A 1 185 ? -1.824 -9.493 -3.373 1.00 94.69 185 PRO A C 1
ATOM 1358 O O . PRO A 1 185 ? -2.640 -8.629 -3.699 1.00 94.69 185 PRO A O 1
ATOM 1361 N N . VAL A 1 186 ? -0.673 -9.683 -4.020 1.00 96.19 186 VAL A N 1
ATOM 1362 C CA . VAL A 1 186 ? -0.207 -8.817 -5.124 1.00 96.19 186 VAL A CA 1
ATOM 1363 C C . VAL A 1 186 ? -0.284 -9.473 -6.506 1.00 96.19 186 VAL A C 1
ATOM 1365 O O . VAL A 1 186 ? 0.056 -8.845 -7.505 1.00 96.19 186 VAL A O 1
ATOM 1368 N N . PHE A 1 187 ? -0.755 -10.721 -6.600 1.00 95.75 187 PHE A N 1
ATOM 1369 C CA . PHE A 1 187 ? -0.987 -11.378 -7.888 1.00 95.75 187 PHE A CA 1
ATOM 1370 C C . PHE A 1 187 ? -2.238 -10.841 -8.599 1.00 95.75 187 PHE A C 1
ATOM 1372 O O . PHE A 1 187 ? -3.189 -10.390 -7.960 1.00 95.75 187 PHE A O 1
ATOM 1379 N N . GLY A 1 188 ? -2.260 -10.907 -9.934 1.00 95.50 188 GLY A N 1
ATOM 1380 C CA . GLY A 1 188 ? -3.415 -10.493 -10.741 1.00 95.50 188 GLY A CA 1
ATOM 1381 C C . GLY A 1 188 ? -3.649 -8.982 -10.838 1.00 95.50 188 GLY A C 1
ATOM 1382 O O . GLY A 1 188 ? -4.568 -8.557 -11.539 1.00 95.50 188 GLY A O 1
ATOM 1383 N N . LEU A 1 189 ? -2.817 -8.155 -10.198 1.00 97.00 189 LEU A N 1
ATOM 1384 C CA . LEU A 1 189 ? -2.992 -6.703 -10.191 1.00 97.00 189 LEU A CA 1
ATOM 1385 C C . LEU A 1 189 ? -2.881 -6.078 -11.588 1.00 97.00 189 LEU A C 1
ATOM 1387 O O . LEU A 1 189 ? -3.597 -5.121 -11.869 1.00 97.00 189 LEU A O 1
ATOM 1391 N N . GLY A 1 190 ? -2.071 -6.640 -12.490 1.00 97.06 190 GLY A N 1
ATOM 1392 C CA . GLY A 1 190 ? -2.006 -6.167 -13.879 1.00 97.06 190 GLY A CA 1
ATOM 1393 C C . GLY A 1 190 ? -3.312 -6.356 -14.656 1.00 97.06 190 GLY A C 1
ATOM 1394 O O . GLY A 1 190 ? -3.657 -5.514 -15.479 1.00 97.06 190 GLY A O 1
ATOM 1395 N N . LEU A 1 191 ? -4.093 -7.401 -14.356 1.00 96.75 191 LEU A N 1
ATOM 1396 C CA . LEU A 1 191 ? -5.427 -7.574 -14.946 1.00 96.75 191 LEU A CA 1
ATOM 1397 C C . LEU A 1 191 ? -6.400 -6.515 -14.426 1.00 96.75 191 LEU A C 1
ATOM 1399 O O . LEU A 1 191 ? -7.196 -5.982 -15.194 1.00 96.75 191 LEU A O 1
ATOM 1403 N N . LEU A 1 192 ? -6.319 -6.192 -13.131 1.00 96.25 192 LEU A N 1
ATOM 1404 C CA . LEU A 1 192 ? -7.119 -5.121 -12.538 1.00 96.25 192 LEU A CA 1
ATOM 1405 C C . LEU A 1 192 ? -6.721 -3.751 -13.091 1.00 96.25 192 LEU A C 1
ATOM 1407 O O . LEU A 1 192 ? -7.597 -2.916 -13.302 1.00 96.25 192 LEU A O 1
ATOM 1411 N N . GLU A 1 193 ? -5.433 -3.521 -13.358 1.00 96.81 193 GLU A N 1
ATOM 1412 C CA . GLU A 1 193 ? -4.927 -2.301 -13.998 1.00 96.81 193 GLU A CA 1
ATOM 1413 C C . GLU A 1 193 ? -5.356 -2.176 -15.469 1.00 96.81 193 GLU A C 1
ATOM 1415 O O . GLU A 1 193 ? -5.606 -1.069 -15.947 1.00 96.81 193 GLU A O 1
ATOM 1420 N N . ALA A 1 194 ? -5.531 -3.301 -16.165 1.00 95.88 194 ALA A N 1
ATOM 1421 C CA . ALA A 1 194 ? -6.019 -3.336 -17.542 1.00 95.88 194 ALA A CA 1
ATOM 1422 C C . ALA A 1 194 ? -7.523 -3.024 -17.682 1.00 95.88 194 ALA A C 1
ATOM 1424 O O . ALA A 1 194 ? -8.000 -2.819 -18.796 1.00 95.88 194 ALA A O 1
ATOM 1425 N N . VAL A 1 195 ? -8.288 -2.979 -16.583 1.00 96.44 195 VAL A N 1
ATOM 1426 C CA . VAL A 1 195 ? -9.693 -2.540 -16.624 1.00 96.44 195 VAL A CA 1
ATOM 1427 C C . VAL A 1 195 ? -9.758 -1.057 -16.987 1.00 96.44 195 VAL A C 1
ATOM 1429 O O . VAL A 1 195 ? -9.142 -0.217 -16.336 1.00 96.44 195 VAL A O 1
ATOM 1432 N N . GLU A 1 196 ? -10.536 -0.712 -18.007 1.00 96.38 196 GLU A N 1
ATOM 1433 C CA . GLU A 1 196 ? -10.702 0.678 -18.420 1.00 96.38 196 GLU A CA 1
ATOM 1434 C C . GLU A 1 196 ? -11.402 1.511 -17.340 1.00 96.38 196 GLU A C 1
ATOM 1436 O O . GLU A 1 196 ? -12.381 1.094 -16.711 1.00 96.38 196 GLU A O 1
ATOM 1441 N N . VAL A 1 197 ? -10.953 2.753 -17.163 1.00 94.88 197 VAL A N 1
ATOM 1442 C CA . VAL A 1 197 ? -11.574 3.679 -16.202 1.00 94.88 197 VAL A CA 1
ATOM 1443 C C . VAL A 1 197 ? -13.039 3.959 -16.563 1.00 94.88 197 VAL A C 1
ATOM 1445 O O . VAL A 1 197 ? -13.877 4.146 -15.678 1.00 94.88 197 VAL A O 1
ATOM 1448 N N . SER A 1 198 ? -13.378 3.962 -17.854 1.00 96.38 198 SER A N 1
ATOM 1449 C CA . SER A 1 198 ? -14.761 4.101 -18.325 1.00 96.38 198 SER A CA 1
ATOM 1450 C C . SER A 1 198 ? -15.653 2.951 -17.850 1.00 96.38 198 SER A C 1
ATOM 1452 O O . SER A 1 198 ? -16.799 3.198 -17.474 1.00 96.38 198 SER A O 1
ATOM 1454 N N . THR A 1 199 ? -15.123 1.725 -17.777 1.00 96.44 199 THR A N 1
ATOM 1455 C CA . THR A 1 199 ? -15.828 0.572 -17.207 1.00 96.44 199 THR A CA 1
ATOM 1456 C C . THR A 1 199 ? -16.139 0.812 -15.735 1.00 96.44 199 THR A C 1
ATOM 1458 O O . THR A 1 199 ? -17.296 0.683 -15.340 1.00 96.44 199 THR A O 1
ATOM 1461 N N . LEU A 1 200 ? -15.163 1.259 -14.936 1.00 94.00 200 LEU A N 1
ATOM 1462 C CA . LEU A 1 200 ? -15.389 1.567 -13.516 1.00 94.00 200 LEU A CA 1
ATOM 1463 C C . LEU A 1 200 ? -16.450 2.661 -13.328 1.00 94.00 200 LEU A C 1
ATOM 1465 O O . LEU A 1 200 ? -17.337 2.530 -12.488 1.00 94.00 200 LEU A O 1
ATOM 1469 N N . LYS A 1 201 ? -16.409 3.713 -14.154 1.00 94.38 201 LYS A N 1
ATOM 1470 C CA . LYS A 1 201 ? -17.423 4.780 -14.150 1.00 94.38 201 LYS A CA 1
ATOM 1471 C C . LYS A 1 201 ? -18.814 4.265 -14.517 1.00 94.38 201 LYS A C 1
ATOM 1473 O O . LYS A 1 201 ? -19.791 4.723 -13.937 1.00 94.38 201 LYS A O 1
ATOM 1478 N N . SER A 1 202 ? -18.909 3.319 -15.452 1.00 94.31 202 SER A N 1
ATOM 1479 C CA . SER A 1 202 ? -20.193 2.746 -15.877 1.00 94.31 202 SER A CA 1
ATOM 1480 C C . SER A 1 202 ? -20.847 1.849 -14.821 1.00 94.31 202 SER A C 1
ATOM 1482 O O . SER A 1 202 ? -22.062 1.680 -14.848 1.00 94.31 202 SER A O 1
ATOM 1484 N N . LEU A 1 203 ? -20.055 1.311 -13.886 1.00 92.88 203 LEU A N 1
ATOM 1485 C CA . LEU A 1 203 ? -20.534 0.493 -12.768 1.00 92.88 203 LEU A CA 1
ATOM 1486 C C . LEU A 1 203 ? -21.003 1.329 -11.568 1.00 92.88 203 LEU A C 1
ATOM 1488 O O . LEU A 1 203 ? -21.566 0.777 -10.627 1.00 92.88 203 LEU A O 1
ATOM 1492 N N . ALA A 1 204 ? -20.764 2.644 -11.566 1.00 94.94 204 ALA A N 1
ATOM 1493 C CA . ALA A 1 204 ? -21.237 3.510 -10.497 1.00 94.94 204 ALA A CA 1
ATOM 1494 C C . ALA A 1 204 ? -22.757 3.706 -10.601 1.00 94.94 204 ALA A C 1
ATOM 1496 O O . ALA A 1 204 ? -23.262 4.220 -11.602 1.00 94.94 204 ALA A O 1
ATOM 1497 N N . ASP A 1 205 ? -23.470 3.374 -9.529 1.00 96.00 205 ASP A N 1
ATOM 1498 C CA . ASP A 1 205 ? -24.907 3.599 -9.398 1.00 96.00 205 ASP A CA 1
ATOM 1499 C C . ASP A 1 205 ? -25.228 4.340 -8.090 1.00 96.00 205 ASP A C 1
ATOM 1501 O O . ASP A 1 205 ? -25.800 3.779 -7.160 1.00 96.00 205 ASP A O 1
ATOM 1505 N N . PRO A 1 206 ? -24.858 5.629 -7.968 1.00 96.38 206 PRO A N 1
ATOM 1506 C CA . PRO A 1 206 ? -25.010 6.383 -6.721 1.00 96.38 206 PRO A CA 1
ATOM 1507 C C . PRO A 1 206 ? -26.465 6.567 -6.265 1.00 96.38 206 PRO A C 1
ATOM 1509 O O . PRO A 1 206 ? -26.682 7.009 -5.135 1.00 96.38 206 PRO A O 1
ATOM 1512 N N . ASN A 1 207 ? -27.430 6.293 -7.147 1.00 96.62 207 ASN A N 1
ATOM 1513 C CA . ASN A 1 207 ? -28.855 6.525 -6.933 1.00 96.62 207 ASN A CA 1
ATOM 1514 C C . ASN A 1 207 ? -29.675 5.226 -6.985 1.00 96.62 207 ASN A C 1
ATOM 1516 O O . ASN A 1 207 ? -30.898 5.330 -7.062 1.00 96.62 207 ASN A O 1
ATOM 1520 N N . ASP A 1 208 ? -29.023 4.053 -6.982 1.00 95.75 208 ASP A N 1
ATOM 1521 C CA . ASP A 1 208 ? -29.677 2.735 -7.024 1.00 95.75 208 ASP A CA 1
ATOM 1522 C C . ASP A 1 208 ? -30.758 2.668 -8.126 1.00 95.75 208 ASP A C 1
ATOM 1524 O O . ASP A 1 208 ? -31.946 2.417 -7.898 1.00 95.75 208 ASP A O 1
ATOM 1528 N N . LYS A 1 209 ? -30.361 3.006 -9.360 1.00 96.25 209 LYS A N 1
ATOM 1529 C CA . LYS A 1 209 ? -31.250 3.044 -10.530 1.00 96.25 209 LYS A CA 1
ATOM 1530 C C . LYS A 1 209 ? -31.817 1.667 -10.855 1.00 96.25 209 LYS A C 1
ATOM 1532 O O . LYS A 1 209 ? -32.926 1.594 -11.394 1.00 96.25 209 LYS A O 1
ATOM 1537 N N . ASN A 1 210 ? -31.067 0.604 -10.573 1.00 94.00 210 ASN A N 1
ATOM 1538 C CA . ASN A 1 210 ? -31.507 -0.773 -10.788 1.00 94.00 210 ASN A CA 1
ATOM 1539 C C . ASN A 1 210 ? -32.363 -1.331 -9.629 1.00 94.00 210 ASN A C 1
ATOM 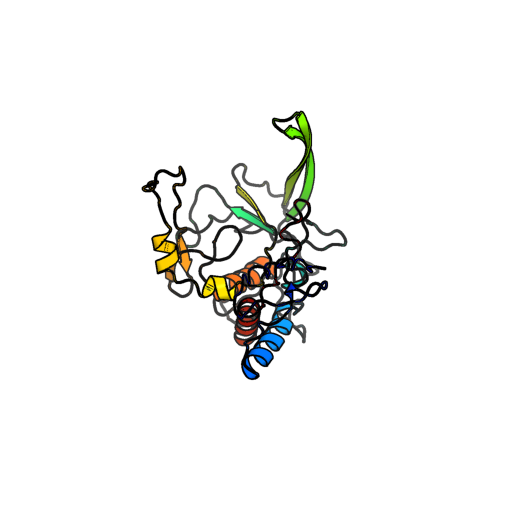1541 O O . ASN A 1 210 ? -33.017 -2.357 -9.830 1.00 94.00 210 ASN A O 1
ATOM 1545 N N . LYS A 1 211 ? -32.452 -0.622 -8.492 1.00 96.56 211 LYS A N 1
ATOM 1546 C CA . LYS A 1 211 ? -33.260 -0.970 -7.311 1.00 96.56 211 LYS A CA 1
ATOM 1547 C C . LYS A 1 211 ? -32.869 -2.310 -6.688 1.00 96.56 211 LYS A C 1
ATOM 1549 O O . LYS A 1 211 ? -33.742 -3.039 -6.204 1.00 96.56 211 LYS A O 1
ATOM 1554 N N . ASP A 1 212 ? -31.585 -2.647 -6.725 1.00 95.38 212 ASP A N 1
ATOM 1555 C CA . ASP A 1 212 ? -31.048 -3.825 -6.036 1.00 95.38 212 ASP A CA 1
ATOM 1556 C C . ASP A 1 212 ? -30.649 -3.524 -4.578 1.00 95.38 212 ASP A C 1
ATOM 1558 O O . ASP A 1 212 ? -30.300 -4.440 -3.828 1.00 95.38 212 ASP A O 1
ATOM 1562 N N . GLY A 1 213 ? -30.764 -2.257 -4.158 1.00 95.56 213 GLY A N 1
ATOM 1563 C CA . GLY A 1 213 ? -30.418 -1.785 -2.820 1.00 95.56 213 GLY A CA 1
ATOM 1564 C C . GLY A 1 213 ? -28.958 -1.346 -2.677 1.00 95.56 213 GLY A C 1
ATOM 1565 O O . GLY A 1 213 ? -28.537 -1.022 -1.561 1.00 95.56 213 GLY A O 1
ATOM 1566 N N . ILE A 1 214 ? -28.172 -1.322 -3.761 1.00 93.88 214 ILE A N 1
ATOM 1567 C CA . ILE A 1 214 ? -26.744 -0.984 -3.757 1.00 93.88 214 ILE A CA 1
ATOM 1568 C C . ILE A 1 214 ? -26.524 0.375 -4.433 1.00 93.88 214 ILE A C 1
ATOM 1570 O O . ILE A 1 214 ? -26.605 0.532 -5.645 1.00 93.88 214 ILE A O 1
ATOM 1574 N N . SER A 1 215 ? -26.141 1.382 -3.642 1.00 95.38 215 SER A N 1
ATOM 1575 C CA . SER A 1 215 ? -25.804 2.726 -4.147 1.00 95.38 215 SER A CA 1
ATOM 1576 C C . SER A 1 215 ? -24.293 2.939 -4.321 1.00 95.38 215 SER A C 1
ATOM 1578 O O . SER A 1 215 ? -23.678 3.750 -3.618 1.00 95.38 215 SER A O 1
ATOM 1580 N N . GLY A 1 216 ? -23.667 2.176 -5.221 1.00 93.31 216 G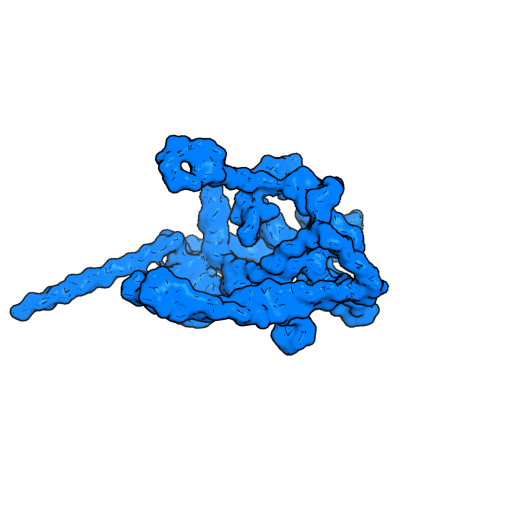LY A N 1
ATOM 1581 C CA . GLY A 1 216 ? -22.216 2.198 -5.433 1.00 93.31 216 GLY A CA 1
ATOM 1582 C C . GLY A 1 216 ? -21.697 3.542 -5.964 1.00 93.31 216 GLY A C 1
ATOM 1583 O O . GLY A 1 216 ? -22.243 4.106 -6.911 1.00 93.31 216 GLY A O 1
ATOM 1584 N N . ARG A 1 217 ? -20.607 4.055 -5.380 1.00 93.94 217 ARG A N 1
ATOM 1585 C CA . ARG A 1 217 ? -19.946 5.306 -5.796 1.00 93.94 217 ARG A CA 1
ATOM 1586 C C . ARG A 1 217 ? -18.497 5.034 -6.155 1.00 93.94 217 ARG A C 1
ATOM 1588 O O . ARG A 1 217 ? -17.824 4.267 -5.473 1.00 93.94 217 ARG A O 1
ATOM 1595 N N . LEU A 1 218 ? -18.019 5.692 -7.206 1.00 93.44 218 LEU A N 1
ATOM 1596 C CA . LEU A 1 218 ? -16.611 5.628 -7.567 1.00 93.44 218 LEU A CA 1
ATOM 1597 C C . LEU A 1 218 ? -15.793 6.454 -6.570 1.00 93.44 218 LEU A C 1
ATOM 1599 O O . LEU A 1 218 ? -16.115 7.615 -6.329 1.00 93.44 218 LEU A O 1
ATOM 1603 N N . ASN A 1 219 ? -14.757 5.850 -5.991 1.00 95.12 219 ASN A N 1
ATOM 1604 C CA . ASN A 1 219 ? -13.817 6.569 -5.137 1.00 95.12 219 ASN A CA 1
ATOM 1605 C C . ASN A 1 219 ? -12.865 7.402 -6.005 1.00 95.12 219 ASN A C 1
ATOM 1607 O O . ASN A 1 219 ? -12.281 6.864 -6.945 1.00 95.12 219 ASN A O 1
ATOM 1611 N N . GLU A 1 220 ? -12.682 8.681 -5.682 1.00 96.38 220 GLU A N 1
ATOM 1612 C CA . GLU A 1 220 ? -11.754 9.578 -6.378 1.00 96.38 220 GLU A CA 1
ATOM 1613 C C . GLU A 1 220 ? -10.571 9.926 -5.475 1.00 96.38 220 GLU A C 1
ATOM 1615 O O . GLU A 1 220 ? -10.751 10.377 -4.342 1.00 96.38 220 GLU A O 1
ATOM 1620 N N . VAL A 1 221 ? -9.362 9.736 -5.995 1.00 97.44 221 VAL A N 1
ATOM 1621 C CA . VAL A 1 221 ? -8.090 9.897 -5.288 1.00 97.44 221 VAL A CA 1
ATOM 1622 C C . VAL A 1 221 ? -7.171 10.830 -6.063 1.00 97.44 221 VAL A C 1
ATOM 1624 O O . VAL A 1 221 ? -7.327 11.008 -7.270 1.00 97.44 221 VAL A O 1
ATOM 1627 N N . TRP A 1 222 ? -6.207 11.427 -5.373 1.00 97.94 222 TRP A N 1
ATOM 1628 C CA . TRP A 1 222 ? -5.211 12.285 -6.002 1.00 97.94 222 TRP A CA 1
ATOM 1629 C C . TRP A 1 222 ? -4.161 11.460 -6.749 1.00 97.94 222 TRP A C 1
ATOM 1631 O O . TRP A 1 222 ? -3.482 10.622 -6.153 1.00 97.94 222 TRP A O 1
ATOM 1641 N N . ASP A 1 223 ? -4.022 11.718 -8.045 1.00 97.94 223 ASP A N 1
ATOM 1642 C CA . ASP A 1 223 ? -2.904 11.242 -8.852 1.00 97.94 223 ASP A CA 1
ATOM 1643 C C . ASP A 1 223 ? -1.790 12.286 -8.816 1.00 97.94 223 ASP A C 1
ATOM 1645 O O . ASP A 1 223 ? -1.952 13.413 -9.296 1.00 97.94 223 ASP A O 1
ATOM 1649 N N . VAL A 1 224 ? -0.655 11.916 -8.227 1.00 96.31 224 VAL A N 1
ATOM 1650 C CA . VAL A 1 224 ? 0.474 12.837 -8.049 1.00 96.31 224 VAL A CA 1
ATOM 1651 C C . VAL A 1 224 ? 1.179 13.163 -9.362 1.00 96.31 224 VAL A C 1
ATOM 1653 O O . VAL A 1 224 ? 1.769 14.234 -9.479 1.00 96.31 224 VAL A O 1
ATOM 1656 N N . GLN A 1 225 ? 1.104 12.293 -10.367 1.00 95.44 225 GLN A N 1
ATOM 1657 C CA . GLN A 1 225 ? 1.717 12.543 -11.667 1.00 95.44 225 GLN A CA 1
ATOM 1658 C C . GLN A 1 225 ? 0.808 13.407 -12.540 1.00 95.44 225 GLN A C 1
ATOM 1660 O O . GLN A 1 225 ? 1.272 14.358 -13.170 1.00 95.44 225 GLN A O 1
ATOM 1665 N N . ALA A 1 226 ? -0.490 13.098 -12.561 1.00 96.75 226 ALA A N 1
ATOM 1666 C CA . ALA A 1 226 ? -1.476 13.851 -13.331 1.00 96.75 226 ALA A CA 1
ATOM 1667 C C . ALA A 1 226 ? -1.897 15.166 -12.653 1.00 96.75 226 ALA A C 1
ATOM 1669 O O . ALA A 1 226 ? -2.491 16.017 -13.315 1.00 96.75 226 ALA A O 1
ATOM 1670 N N . GLN A 1 227 ? -1.604 15.331 -11.356 1.00 96.69 227 GLN A N 1
ATOM 1671 C CA . GLN A 1 227 ? -2.027 16.470 -10.533 1.00 96.69 227 GLN A CA 1
ATOM 1672 C C . GLN A 1 227 ? -3.547 16.694 -10.614 1.00 96.69 227 GLN A C 1
ATOM 1674 O O . GLN A 1 227 ? -4.033 17.812 -10.803 1.00 96.69 227 GLN A O 1
ATOM 1679 N N . ALA A 1 228 ? -4.307 15.601 -10.513 1.00 97.38 228 ALA A N 1
ATOM 1680 C CA . ALA A 1 228 ? -5.756 15.605 -10.664 1.00 97.38 228 ALA A CA 1
ATOM 1681 C C . ALA A 1 228 ? -6.423 14.530 -9.799 1.00 97.38 228 ALA A C 1
ATOM 1683 O O . ALA A 1 228 ? -5.806 13.532 -9.426 1.00 97.38 228 ALA A O 1
ATOM 1684 N N . LEU A 1 229 ? -7.715 14.718 -9.516 1.00 97.88 229 LEU A N 1
ATOM 1685 C CA . LEU A 1 229 ? -8.550 13.658 -8.960 1.00 97.88 229 LEU A CA 1
ATOM 1686 C C . LEU A 1 229 ? -8.913 12.659 -10.060 1.00 97.88 229 LEU A C 1
ATOM 1688 O O . LEU A 1 229 ? -9.457 13.033 -11.102 1.00 97.88 229 LEU A O 1
ATOM 1692 N N . VAL A 1 230 ? -8.619 11.387 -9.814 1.00 97.38 230 VAL A N 1
ATOM 1693 C CA . VAL A 1 230 ? -8.921 10.276 -10.720 1.00 97.38 230 VAL A CA 1
ATOM 1694 C C . VAL A 1 230 ? -9.499 9.097 -9.934 1.00 97.38 230 VAL A C 1
ATOM 1696 O O . VAL A 1 230 ? -9.367 9.043 -8.712 1.00 97.38 230 VAL A O 1
ATOM 1699 N N . PRO A 1 231 ? -10.141 8.120 -10.592 1.00 97.19 231 PRO A N 1
ATOM 1700 C CA . PRO A 1 231 ? -10.658 6.947 -9.899 1.00 97.19 231 PRO A CA 1
ATOM 1701 C C . PRO A 1 231 ? -9.566 6.141 -9.196 1.00 97.19 231 PRO A C 1
ATOM 1703 O O . PRO A 1 231 ? -8.575 5.749 -9.811 1.00 97.19 231 PRO A O 1
ATOM 1706 N N . GLY A 1 232 ? -9.774 5.867 -7.912 1.00 97.00 232 GLY A N 1
ATOM 1707 C CA . GLY A 1 232 ? -8.907 5.006 -7.120 1.00 97.00 232 GLY A CA 1
ATOM 1708 C C . GLY A 1 232 ? -9.127 3.528 -7.438 1.00 97.00 232 GLY A C 1
ATOM 1709 O O . GLY A 1 232 ? -10.246 3.106 -7.740 1.00 97.00 232 GLY A O 1
ATOM 1710 N N . ARG A 1 233 ? -8.050 2.733 -7.405 1.00 96.25 233 ARG A N 1
ATOM 1711 C CA . ARG A 1 233 ? -8.046 1.353 -7.929 1.00 96.25 233 ARG A CA 1
ATOM 1712 C C . ARG A 1 233 ? -7.354 0.347 -7.017 1.00 96.25 233 ARG A C 1
ATOM 1714 O O . ARG A 1 233 ? -7.810 -0.788 -6.918 1.00 96.25 233 ARG A O 1
ATOM 1721 N N . PHE A 1 234 ? -6.273 0.753 -6.355 1.00 96.94 234 PHE A N 1
ATOM 1722 C CA . PHE A 1 234 ? -5.391 -0.150 -5.614 1.00 96.94 234 PHE A CA 1
ATOM 1723 C C . PHE A 1 234 ? -5.369 0.140 -4.111 1.00 96.94 234 PHE A C 1
ATOM 1725 O O . PHE A 1 234 ? -5.746 1.222 -3.653 1.00 96.94 234 PHE A O 1
ATOM 1732 N N . GLY A 1 235 ? -4.966 -0.877 -3.347 1.00 92.88 235 GLY A N 1
ATOM 1733 C CA . GLY A 1 235 ? -5.052 -0.897 -1.889 1.00 92.88 235 GLY A CA 1
ATOM 1734 C C . GLY A 1 235 ? -6.441 -1.298 -1.378 1.00 92.88 235 GLY A C 1
ATOM 1735 O O . GLY A 1 235 ? -7.425 -1.315 -2.113 1.00 92.88 235 GLY A O 1
ATOM 1736 N N . LEU A 1 236 ? -6.541 -1.609 -0.081 1.00 92.38 236 LEU A N 1
ATOM 1737 C CA . LEU A 1 236 ? -7.786 -2.089 0.549 1.00 92.38 236 LEU A CA 1
ATOM 1738 C C . LEU A 1 236 ? -8.969 -1.115 0.445 1.00 92.38 236 LEU A C 1
ATOM 1740 O O . LEU A 1 236 ? -10.116 -1.537 0.546 1.00 92.38 236 LEU A O 1
ATOM 1744 N N . LYS A 1 237 ? -8.693 0.184 0.293 1.00 93.19 237 LYS A N 1
ATOM 1745 C CA . LYS A 1 237 ? -9.713 1.235 0.175 1.00 93.19 237 LYS A CA 1
ATOM 1746 C C . LYS A 1 237 ? -9.709 1.907 -1.199 1.00 93.19 237 LYS A C 1
ATOM 1748 O O . LYS A 1 237 ? -10.230 3.011 -1.314 1.00 93.19 237 LYS A O 1
ATOM 1753 N N . ALA A 1 238 ? -9.093 1.276 -2.206 1.00 95.19 238 ALA A N 1
ATOM 1754 C CA . ALA A 1 238 ? -8.904 1.863 -3.531 1.00 95.19 238 ALA A CA 1
ATOM 1755 C C . ALA A 1 238 ? -8.320 3.287 -3.431 1.00 95.19 238 ALA A C 1
ATOM 1757 O O . ALA A 1 238 ? -8.854 4.226 -4.010 1.00 95.19 238 ALA A O 1
ATOM 1758 N N . ASN A 1 239 ? -7.287 3.465 -2.603 1.00 94.38 239 ASN A N 1
ATOM 1759 C CA . ASN A 1 239 ? -6.733 4.772 -2.243 1.00 94.38 239 ASN A CA 1
ATOM 1760 C C . ASN A 1 239 ? -5.549 5.198 -3.124 1.00 94.38 239 ASN A C 1
ATOM 1762 O O . ASN A 1 239 ? -4.991 6.260 -2.883 1.00 94.38 239 ASN A O 1
ATOM 1766 N N . SER A 1 240 ? -5.184 4.381 -4.115 1.00 96.56 240 SER A N 1
ATOM 1767 C CA . SER A 1 240 ? -4.129 4.679 -5.082 1.00 96.56 240 SER A CA 1
ATOM 1768 C C . SER A 1 240 ? -4.636 4.451 -6.514 1.00 96.56 240 SER A C 1
ATOM 1770 O O . SER A 1 240 ? -5.357 3.469 -6.748 1.00 96.56 240 SER A O 1
ATOM 1772 N N . PRO A 1 241 ? -4.329 5.337 -7.478 1.00 97.44 241 PRO A N 1
ATOM 1773 C CA . PRO A 1 241 ? -4.903 5.276 -8.823 1.00 97.44 241 PRO A CA 1
ATOM 1774 C C . PRO A 1 241 ? -4.152 4.343 -9.776 1.00 97.44 241 PRO A C 1
ATOM 1776 O O . PRO A 1 241 ? -4.741 3.829 -10.722 1.00 97.44 241 PRO A O 1
ATOM 1779 N N . THR A 1 242 ? -2.863 4.100 -9.547 1.00 97.88 242 THR A N 1
ATOM 1780 C CA . THR A 1 242 ? -2.003 3.298 -10.431 1.00 97.88 242 THR A CA 1
ATOM 1781 C C . THR A 1 242 ? -1.127 2.360 -9.613 1.00 97.88 242 THR A C 1
ATOM 1783 O O . THR A 1 242 ? -0.878 2.618 -8.433 1.00 97.88 242 THR A O 1
ATOM 1786 N N . LEU A 1 243 ? -0.623 1.280 -10.221 1.00 97.75 243 LEU A N 1
ATOM 1787 C CA . LEU A 1 243 ? 0.360 0.437 -9.532 1.00 97.75 243 LEU A CA 1
ATOM 1788 C C . LEU A 1 243 ? 1.673 1.179 -9.287 1.00 97.75 243 LEU A C 1
ATOM 1790 O O . LEU A 1 243 ? 2.302 0.957 -8.260 1.00 97.75 243 LEU A O 1
ATOM 1794 N N . LEU A 1 244 ? 2.047 2.103 -10.179 1.00 97.94 244 LEU A N 1
ATOM 1795 C CA . LEU A 1 244 ? 3.220 2.955 -9.994 1.00 97.94 244 LEU A CA 1
ATOM 1796 C C . LEU A 1 244 ? 3.113 3.783 -8.709 1.00 97.94 244 LEU A C 1
ATOM 1798 O O . LEU A 1 244 ? 4.010 3.722 -7.870 1.00 97.94 244 LEU A O 1
ATOM 1802 N N . GLN A 1 245 ? 2.003 4.504 -8.531 1.00 98.25 245 GLN A N 1
ATOM 1803 C CA . GLN A 1 245 ? 1.786 5.301 -7.328 1.00 98.25 245 GLN A CA 1
ATOM 1804 C C . GLN A 1 245 ? 1.633 4.412 -6.091 1.00 98.25 245 GLN A C 1
ATOM 1806 O O . GLN A 1 245 ? 2.243 4.708 -5.072 1.00 98.25 245 GLN A O 1
ATOM 1811 N N . GLN A 1 246 ? 0.928 3.282 -6.186 1.00 97.69 246 GLN A N 1
ATOM 1812 C CA . GLN A 1 246 ? 0.774 2.349 -5.065 1.00 97.69 246 GLN A CA 1
ATOM 1813 C C . GLN A 1 246 ? 2.120 1.790 -4.581 1.00 97.69 246 GLN A C 1
ATOM 1815 O O . GLN A 1 246 ? 2.330 1.660 -3.372 1.00 97.69 246 GLN A O 1
ATOM 1820 N N . SER A 1 247 ? 3.022 1.444 -5.504 1.00 97.75 247 SER A N 1
ATOM 1821 C CA . SER A 1 247 ? 4.366 0.960 -5.177 1.00 97.75 247 SER A CA 1
ATOM 1822 C C . SER A 1 247 ? 5.241 2.071 -4.606 1.00 97.75 247 SER A C 1
ATOM 1824 O O . SER A 1 247 ? 5.909 1.855 -3.599 1.00 97.75 247 SER A O 1
ATOM 1826 N N . ALA A 1 248 ? 5.212 3.267 -5.196 1.00 98.00 248 ALA A N 1
ATOM 1827 C CA . ALA A 1 248 ? 5.977 4.410 -4.705 1.00 98.00 248 ALA A CA 1
ATOM 1828 C C . ALA A 1 248 ? 5.499 4.879 -3.313 1.00 98.00 248 ALA A C 1
ATOM 1830 O O . ALA A 1 248 ? 6.316 5.168 -2.442 1.00 98.00 248 ALA A O 1
ATOM 1831 N N . GLU A 1 249 ? 4.186 4.860 -3.059 1.00 97.12 249 GLU A N 1
ATOM 1832 C CA . GLU A 1 249 ? 3.599 5.111 -1.738 1.00 97.12 249 GLU A CA 1
ATOM 1833 C C . GLU A 1 249 ? 4.038 4.062 -0.710 1.00 97.12 249 GLU A C 1
ATOM 1835 O O . GLU A 1 249 ? 4.241 4.418 0.448 1.00 97.12 249 GLU A O 1
ATOM 1840 N N . ALA A 1 250 ? 4.176 2.790 -1.097 1.00 97.12 250 ALA A N 1
ATOM 1841 C CA . ALA A 1 250 ? 4.656 1.736 -0.202 1.00 97.12 250 ALA A CA 1
ATOM 1842 C C . ALA A 1 250 ? 6.148 1.913 0.126 1.00 97.12 250 ALA A C 1
ATOM 1844 O O . ALA A 1 250 ? 6.523 1.849 1.294 1.00 97.12 250 ALA A O 1
ATOM 1845 N N . TYR A 1 251 ? 6.993 2.220 -0.867 1.00 97.69 251 TYR A N 1
ATOM 1846 C CA . TYR A 1 251 ? 8.399 2.563 -0.614 1.00 97.69 251 TYR A CA 1
ATOM 1847 C C . TYR A 1 251 ? 8.524 3.725 0.378 1.00 97.69 251 TYR A C 1
ATOM 1849 O O . TYR A 1 251 ? 9.259 3.607 1.359 1.00 97.69 251 TYR A O 1
ATOM 1857 N N . LEU A 1 252 ? 7.742 4.791 0.186 1.00 96.75 252 LEU A N 1
ATOM 1858 C CA . LEU A 1 252 ? 7.786 5.963 1.056 1.00 96.75 252 LEU A CA 1
ATOM 1859 C C . LEU A 1 252 ? 7.228 5.686 2.454 1.00 96.75 252 LEU A C 1
ATOM 1861 O O . LEU A 1 252 ? 7.911 5.916 3.444 1.00 96.75 252 LEU A O 1
ATOM 1865 N N . ASN A 1 253 ? 5.981 5.228 2.557 1.00 95.75 253 ASN A N 1
ATOM 1866 C CA . ASN A 1 253 ? 5.302 5.140 3.852 1.00 95.75 253 ASN A CA 1
ATOM 1867 C C . ASN A 1 253 ? 5.756 3.922 4.664 1.00 95.75 253 ASN A C 1
ATOM 1869 O O . ASN A 1 253 ? 5.797 3.995 5.889 1.00 95.75 253 ASN A O 1
ATOM 1873 N N . ASP A 1 254 ? 6.073 2.806 4.003 1.00 95.81 254 ASP A N 1
ATOM 1874 C CA . ASP A 1 254 ? 6.328 1.544 4.700 1.00 95.81 254 ASP A CA 1
ATOM 1875 C C . ASP A 1 254 ? 7.825 1.335 4.954 1.00 95.81 254 ASP A C 1
ATOM 1877 O O . ASP A 1 254 ? 8.175 0.682 5.937 1.00 95.81 254 ASP A O 1
ATOM 1881 N N . MET A 1 255 ? 8.697 1.887 4.097 1.00 96.12 255 MET A N 1
ATOM 1882 C CA . MET A 1 255 ? 10.159 1.726 4.174 1.00 96.12 255 MET A CA 1
ATOM 1883 C C . MET A 1 255 ? 10.923 3.051 4.321 1.00 96.12 255 MET A C 1
ATOM 1885 O O . MET A 1 255 ? 12.139 3.031 4.513 1.00 96.12 255 MET A O 1
ATOM 1889 N N . GLY A 1 256 ? 10.254 4.201 4.205 1.00 94.75 256 GLY A N 1
ATOM 1890 C CA . GLY A 1 256 ? 10.896 5.517 4.255 1.00 94.75 256 GLY A CA 1
ATOM 1891 C C . GLY A 1 256 ? 11.818 5.824 3.067 1.00 94.75 256 GLY A C 1
ATOM 1892 O O . GLY A 1 256 ? 12.676 6.693 3.185 1.00 94.75 256 GLY A O 1
ATOM 1893 N N . LEU A 1 257 ? 11.664 5.109 1.947 1.00 95.06 257 LEU A N 1
ATOM 1894 C CA . LEU A 1 257 ? 12.422 5.299 0.708 1.00 95.06 257 LEU A CA 1
ATOM 1895 C C . LEU A 1 257 ? 11.709 6.300 -0.205 1.00 95.06 257 LEU A C 1
ATOM 1897 O O . LEU A 1 257 ? 10.554 6.094 -0.586 1.00 95.06 257 LEU A O 1
ATOM 1901 N N . THR A 1 258 ? 12.409 7.355 -0.607 1.00 95.19 258 THR A N 1
ATOM 1902 C CA . THR A 1 258 ? 11.919 8.308 -1.608 1.00 95.19 258 THR A CA 1
ATOM 1903 C C . THR A 1 258 ? 12.079 7.753 -3.021 1.00 95.19 258 THR A C 1
ATOM 1905 O O . THR A 1 258 ? 12.828 6.807 -3.279 1.00 95.19 258 THR A O 1
ATOM 1908 N N . THR A 1 259 ? 11.306 8.296 -3.956 1.00 95.62 259 THR A N 1
ATOM 1909 C CA . THR A 1 259 ? 11.300 7.875 -5.365 1.00 95.62 259 THR A CA 1
ATOM 1910 C C . THR A 1 259 ? 11.103 9.101 -6.239 1.00 95.62 259 THR A C 1
ATOM 1912 O O . THR A 1 259 ? 10.628 10.119 -5.754 1.00 95.62 259 THR A O 1
ATOM 1915 N N . THR A 1 260 ? 11.308 8.991 -7.547 1.00 92.69 260 THR A N 1
ATOM 1916 C CA . THR A 1 260 ? 11.024 10.102 -8.472 1.00 92.69 260 THR A CA 1
ATOM 1917 C C . THR A 1 260 ? 9.569 10.598 -8.426 1.00 92.69 260 THR A C 1
ATOM 1919 O O . THR A 1 260 ? 9.291 11.725 -8.830 1.00 92.69 260 THR A O 1
ATOM 1922 N N . LEU A 1 261 ? 8.628 9.769 -7.953 1.00 94.75 261 LEU A N 1
ATOM 1923 C CA . LEU A 1 261 ? 7.218 10.132 -7.795 1.00 94.75 261 LEU A CA 1
ATOM 1924 C C . LEU A 1 261 ? 6.934 10.864 -6.471 1.00 94.75 261 LEU A C 1
ATOM 1926 O O . LEU A 1 261 ? 6.010 11.670 -6.387 1.00 94.75 261 LEU A O 1
ATOM 1930 N N . PHE A 1 262 ? 7.747 10.590 -5.453 1.00 94.75 262 PHE A N 1
ATOM 1931 C CA . PHE A 1 262 ? 7.735 11.248 -4.149 1.00 94.75 262 PHE A CA 1
ATOM 1932 C C . PHE A 1 262 ? 9.175 11.635 -3.788 1.00 94.75 262 PHE A C 1
ATOM 1934 O O . PHE A 1 262 ? 9.807 10.939 -2.981 1.00 94.75 262 PHE A O 1
ATOM 1941 N N . PRO A 1 263 ? 9.716 12.668 -4.460 1.00 93.44 263 PRO A N 1
ATOM 1942 C CA . PRO A 1 263 ? 11.129 12.995 -4.378 1.00 93.44 263 PRO A CA 1
ATOM 1943 C C . PRO A 1 263 ? 11.463 13.627 -3.033 1.00 93.44 263 PRO A C 1
ATOM 1945 O O . PRO A 1 263 ? 10.635 14.305 -2.413 1.00 93.44 263 PRO A O 1
ATOM 1948 N N . GLU A 1 264 ? 12.702 13.443 -2.599 1.00 86.88 264 GLU A N 1
ATOM 1949 C CA . GLU A 1 264 ? 13.258 14.255 -1.519 1.00 86.88 264 GLU A CA 1
ATOM 1950 C C . GLU A 1 264 ? 13.803 15.583 -2.064 1.00 86.88 264 GLU A C 1
ATOM 1952 O O . GLU A 1 264 ? 14.079 15.695 -3.259 1.00 86.88 264 GLU A O 1
ATOM 1957 N N . PRO A 1 265 ? 13.978 16.616 -1.220 1.00 81.38 265 PRO A N 1
ATOM 1958 C CA . PRO A 1 265 ? 14.354 17.945 -1.697 1.00 81.38 265 PRO A CA 1
ATOM 1959 C C . PRO A 1 265 ? 15.666 18.016 -2.493 1.00 81.38 265 PRO A C 1
ATOM 1961 O O . PRO A 1 265 ? 15.792 18.891 -3.348 1.00 81.38 265 PRO A O 1
ATOM 1964 N N . ASP A 1 266 ? 16.640 17.145 -2.210 1.00 80.56 266 ASP A N 1
ATOM 1965 C CA . ASP A 1 266 ? 17.945 17.126 -2.887 1.00 80.56 266 ASP A CA 1
ATOM 1966 C C . ASP A 1 266 ? 18.144 15.943 -3.858 1.00 80.56 266 ASP A C 1
ATOM 1968 O O . ASP A 1 266 ? 19.115 15.942 -4.617 1.00 80.56 266 ASP A O 1
ATOM 1972 N N . GLY A 1 267 ? 17.212 14.983 -3.886 1.00 75.94 267 GLY A N 1
ATOM 1973 C CA . GLY A 1 267 ? 17.205 13.814 -4.772 1.00 75.94 267 GLY A CA 1
ATOM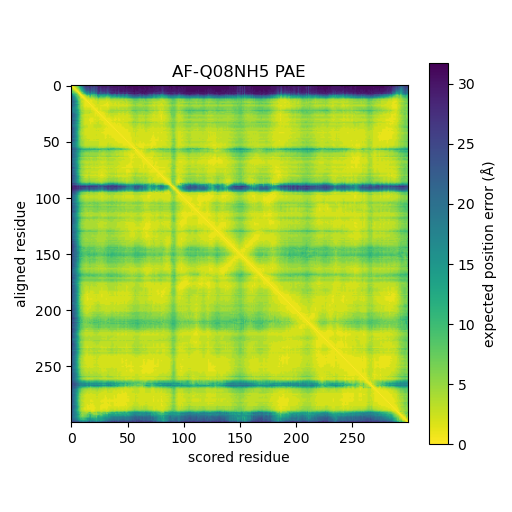 1974 C C . GLY A 1 267 ? 18.383 12.843 -4.603 1.00 75.94 267 GLY A C 1
ATOM 1975 O O . GLY A 1 267 ? 18.674 12.076 -5.522 1.00 75.94 267 GLY A O 1
ATOM 1976 N N . THR A 1 268 ? 19.120 12.894 -3.491 1.00 72.25 268 THR A N 1
ATOM 1977 C CA . THR A 1 268 ? 20.419 12.205 -3.342 1.00 72.25 268 THR A CA 1
ATOM 1978 C C . THR A 1 268 ? 20.336 10.732 -2.920 1.00 72.25 268 THR A C 1
ATOM 1980 O O . THR A 1 268 ? 21.282 9.967 -3.133 1.00 72.25 268 THR A O 1
ATOM 1983 N N . HIS A 1 269 ? 19.208 10.314 -2.364 1.00 80.06 269 HIS A N 1
ATOM 1984 C CA . HIS A 1 269 ? 18.937 9.012 -1.763 1.00 80.06 269 HIS A CA 1
ATOM 1985 C C . HIS A 1 269 ? 17.683 8.344 -2.342 1.00 80.06 269 HIS A C 1
ATOM 1987 O O . HIS A 1 269 ? 17.193 7.359 -1.786 1.00 80.06 269 HIS A O 1
ATOM 1993 N N . GLU A 1 270 ? 17.194 8.833 -3.484 1.00 89.50 270 GLU A N 1
ATOM 1994 C CA . GLU A 1 270 ? 16.035 8.255 -4.156 1.00 89.50 270 GLU A CA 1
ATOM 1995 C C . GLU A 1 270 ? 16.312 6.834 -4.649 1.00 89.50 270 GLU A C 1
ATOM 1997 O O . GLU A 1 270 ? 17.366 6.514 -5.215 1.00 89.50 270 GLU A O 1
ATOM 2002 N N . LEU A 1 271 ? 15.309 5.973 -4.485 1.00 93.19 271 LEU A N 1
ATOM 2003 C CA . LEU A 1 271 ? 15.305 4.659 -5.099 1.00 93.19 271 LEU A CA 1
ATOM 2004 C C . LEU A 1 271 ? 15.452 4.812 -6.626 1.00 93.19 271 LEU A C 1
ATOM 2006 O O . LEU A 1 271 ? 14.678 5.559 -7.235 1.00 93.19 271 LEU A O 1
ATOM 2010 N N . PRO A 1 272 ? 16.374 4.075 -7.278 1.00 93.00 272 PRO A N 1
ATOM 2011 C CA . PRO A 1 272 ? 16.519 4.140 -8.725 1.00 93.00 272 PRO A CA 1
ATOM 2012 C C . PRO A 1 272 ? 15.194 3.848 -9.430 1.00 93.00 272 PRO A C 1
ATOM 2014 O O . PRO A 1 272 ? 14.525 2.858 -9.118 1.00 93.00 272 PRO A O 1
ATOM 2017 N N . LEU A 1 273 ? 14.841 4.672 -10.423 1.00 93.25 273 LEU A N 1
ATOM 2018 C CA . LEU A 1 273 ? 13.590 4.527 -11.174 1.00 93.25 273 LEU A CA 1
ATOM 2019 C C . LEU A 1 273 ? 13.431 3.113 -11.748 1.00 93.25 273 LEU A C 1
ATOM 2021 O O . LEU A 1 273 ? 12.350 2.540 -11.674 1.00 93.25 273 LEU A O 1
ATOM 2025 N N . GLN A 1 274 ? 14.518 2.512 -12.239 1.00 95.12 274 GLN A N 1
ATOM 2026 C CA . GLN A 1 274 ? 14.486 1.156 -12.791 1.00 95.12 274 GLN A CA 1
ATOM 2027 C C . GLN A 1 274 ? 14.087 0.111 -11.740 1.00 95.12 274 GLN A C 1
ATOM 2029 O O . GLN A 1 274 ? 13.427 -0.868 -12.073 1.00 95.12 274 GLN A O 1
ATOM 2034 N N . THR A 1 275 ? 14.453 0.315 -10.472 1.00 95.75 275 THR A N 1
ATOM 2035 C CA . THR A 1 275 ? 14.056 -0.573 -9.372 1.00 95.75 275 THR A CA 1
ATOM 2036 C C . THR A 1 275 ? 12.562 -0.445 -9.083 1.00 95.75 275 THR A C 1
ATOM 2038 O O . THR A 1 275 ? 11.881 -1.463 -8.954 1.00 95.75 275 THR A O 1
ATOM 2041 N N . LEU A 1 276 ? 12.038 0.787 -9.040 1.00 96.94 276 LEU A N 1
ATOM 2042 C CA . LEU A 1 276 ? 10.601 1.039 -8.885 1.00 96.94 276 LEU A CA 1
ATOM 2043 C C . LEU A 1 276 ? 9.804 0.420 -10.042 1.00 96.94 276 LEU A C 1
ATOM 2045 O O . LEU A 1 276 ? 8.852 -0.324 -9.813 1.00 96.94 276 LEU A O 1
ATOM 2049 N N . GLU A 1 277 ? 10.212 0.682 -11.283 1.00 97.44 277 GLU A N 1
ATOM 2050 C CA . GLU A 1 277 ? 9.558 0.146 -12.480 1.00 97.44 277 GLU A CA 1
ATOM 2051 C C . GLU A 1 277 ? 9.597 -1.383 -12.520 1.00 97.44 277 GLU A C 1
ATOM 2053 O O . GLU A 1 277 ? 8.583 -2.003 -12.847 1.00 97.44 277 GLU A O 1
ATOM 2058 N N . ALA A 1 278 ? 10.714 -2.000 -12.121 1.00 98.00 278 ALA A N 1
ATOM 2059 C CA . ALA A 1 278 ? 10.828 -3.451 -12.039 1.00 98.00 278 ALA A CA 1
ATOM 2060 C C . ALA A 1 278 ? 9.857 -4.039 -11.003 1.00 98.00 278 ALA A C 1
ATOM 2062 O O . ALA A 1 278 ? 9.164 -5.016 -11.301 1.00 98.00 278 ALA A O 1
ATOM 2063 N N . ALA A 1 279 ? 9.744 -3.435 -9.814 1.00 97.12 279 ALA A N 1
ATOM 2064 C CA . ALA A 1 279 ? 8.791 -3.870 -8.789 1.00 97.12 279 ALA A CA 1
ATOM 2065 C C . ALA A 1 279 ? 7.328 -3.724 -9.256 1.00 97.12 279 ALA A C 1
ATOM 2067 O O . ALA A 1 279 ? 6.508 -4.624 -9.047 1.00 97.12 279 ALA A O 1
ATOM 2068 N N . VAL A 1 280 ? 7.002 -2.630 -9.953 1.00 98.06 280 VAL A N 1
ATOM 2069 C CA . VAL A 1 280 ? 5.676 -2.413 -10.559 1.00 98.06 280 VAL A CA 1
ATOM 2070 C C . VAL A 1 280 ? 5.399 -3.455 -11.644 1.00 98.06 280 VAL A C 1
ATOM 2072 O O . VAL A 1 280 ? 4.317 -4.045 -11.688 1.00 98.06 280 VAL A O 1
ATOM 2075 N N . PHE A 1 281 ? 6.375 -3.722 -12.514 1.00 98.44 281 PHE A N 1
ATOM 2076 C CA . PHE A 1 281 ? 6.252 -4.731 -13.561 1.00 98.44 281 PHE A CA 1
ATOM 2077 C C . PHE A 1 281 ? 6.045 -6.130 -12.976 1.00 98.44 281 PHE A C 1
ATOM 2079 O O . PHE A 1 281 ? 5.219 -6.887 -13.487 1.00 98.44 281 PHE A O 1
ATOM 2086 N N . TYR A 1 282 ? 6.727 -6.467 -11.881 1.00 98.44 282 TYR A N 1
ATOM 2087 C CA . TYR A 1 282 ? 6.507 -7.723 -11.164 1.00 98.44 282 TYR A CA 1
ATOM 2088 C C . TYR A 1 282 ? 5.052 -7.866 -10.707 1.00 98.44 282 TYR A C 1
ATOM 2090 O O . TYR A 1 282 ? 4.387 -8.824 -11.099 1.00 98.44 282 TYR A O 1
ATOM 2098 N N . ALA A 1 283 ? 4.508 -6.868 -10.000 1.00 97.44 283 ALA A N 1
ATOM 2099 C CA . ALA A 1 283 ? 3.108 -6.870 -9.562 1.00 97.44 283 ALA A CA 1
ATOM 2100 C C . ALA A 1 283 ? 2.108 -6.975 -10.734 1.00 97.44 283 ALA A C 1
ATOM 2102 O O . ALA A 1 283 ? 1.086 -7.659 -10.639 1.00 97.44 283 ALA A O 1
ATOM 2103 N N . ARG A 1 284 ? 2.416 -6.349 -11.879 1.00 97.88 284 ARG A N 1
ATOM 2104 C CA . ARG A 1 284 ? 1.608 -6.443 -13.110 1.00 97.88 284 ARG A CA 1
ATOM 2105 C C . ARG A 1 284 ? 1.591 -7.840 -13.722 1.00 97.88 284 ARG A C 1
ATOM 2107 O O . ARG A 1 284 ? 0.633 -8.197 -14.403 1.00 97.88 284 ARG A O 1
ATOM 2114 N N . THR A 1 285 ? 2.651 -8.612 -13.524 1.00 98.19 285 THR A N 1
ATOM 2115 C CA . THR A 1 285 ? 2.912 -9.828 -14.303 1.00 98.19 285 THR A CA 1
ATOM 2116 C C . THR A 1 285 ? 2.897 -11.110 -13.480 1.00 98.19 285 THR A C 1
ATOM 2118 O O . THR A 1 285 ? 3.206 -12.175 -14.009 1.00 98.19 285 THR A O 1
ATOM 2121 N N . LEU A 1 286 ? 2.488 -11.042 -12.214 1.00 97.88 286 LEU A N 1
ATOM 2122 C CA . LEU A 1 286 ? 2.162 -12.216 -11.409 1.00 97.88 286 LEU A CA 1
ATOM 2123 C C . LEU A 1 286 ? 0.874 -12.884 -11.913 1.00 97.88 286 LEU A C 1
ATOM 2125 O O . LEU A 1 286 ? -0.197 -12.267 -11.952 1.00 97.88 286 LEU A O 1
ATOM 2129 N N . GLY A 1 287 ? 0.988 -14.160 -12.279 1.00 96.81 287 GLY A N 1
ATOM 2130 C CA . GLY A 1 287 ? -0.118 -14.986 -12.750 1.00 96.81 287 GLY A CA 1
ATOM 2131 C C . GLY A 1 287 ? -1.153 -15.264 -11.659 1.00 96.81 287 GLY A C 1
ATOM 2132 O O . GLY A 1 287 ? -0.850 -15.263 -10.466 1.00 96.81 287 GLY A O 1
ATOM 2133 N N . VAL A 1 288 ? -2.397 -15.513 -12.070 1.00 96.19 288 VAL A N 1
ATOM 2134 C CA . VAL A 1 288 ? -3.509 -15.788 -11.146 1.00 96.19 288 VAL A CA 1
ATOM 2135 C C . VAL A 1 288 ? -3.648 -17.297 -10.960 1.00 96.19 288 VAL A C 1
ATOM 2137 O O . VAL A 1 288 ? -3.956 -17.978 -11.939 1.00 96.19 288 VAL A O 1
ATOM 2140 N N . PRO A 1 289 ? -3.471 -17.864 -9.757 1.00 94.12 289 PRO A N 1
ATOM 2141 C CA . PRO A 1 289 ? -3.669 -19.298 -9.567 1.00 94.12 289 PRO A CA 1
ATOM 2142 C C . PRO A 1 289 ? -5.089 -19.731 -9.906 1.00 94.12 289 PRO A C 1
ATOM 2144 O O . PRO A 1 289 ? -6.059 -19.038 -9.582 1.00 94.12 289 PRO A O 1
ATOM 2147 N N . ALA A 1 290 ? -5.212 -20.894 -10.540 1.00 91.62 290 ALA A N 1
ATOM 2148 C CA . ALA A 1 290 ? -6.501 -21.537 -10.726 1.00 91.62 290 ALA A CA 1
ATOM 2149 C C . ALA A 1 290 ? -7.148 -21.806 -9.360 1.00 91.62 290 ALA A C 1
ATOM 2151 O O . ALA A 1 290 ? -6.486 -22.255 -8.418 1.00 91.62 290 ALA A O 1
ATOM 2152 N N . ARG A 1 291 ? -8.454 -21.539 -9.252 1.00 84.50 291 ARG A N 1
ATOM 2153 C CA . ARG A 1 291 ? -9.211 -21.910 -8.053 1.00 84.50 291 ARG A CA 1
ATOM 2154 C C . ARG A 1 291 ? -9.211 -23.432 -7.918 1.00 84.50 291 ARG A C 1
ATOM 2156 O O . ARG A 1 291 ? -9.321 -24.152 -8.910 1.00 84.50 291 ARG A O 1
ATOM 2163 N N . ALA A 1 292 ? -9.090 -23.910 -6.690 1.00 76.62 292 ALA A N 1
ATOM 2164 C CA . ALA A 1 292 ? -9.214 -25.320 -6.355 1.00 76.62 292 ALA A CA 1
ATOM 2165 C C . ALA A 1 292 ? -10.506 -25.545 -5.560 1.00 76.62 292 ALA A C 1
ATOM 2167 O O . ALA A 1 292 ? -11.036 -24.595 -4.994 1.00 76.62 292 ALA A O 1
ATOM 2168 N N . PHE A 1 293 ? -10.977 -26.795 -5.527 1.00 75.19 293 PHE A N 1
ATOM 2169 C CA . PHE A 1 293 ? -12.061 -27.248 -4.646 1.00 75.19 293 PHE A CA 1
ATOM 2170 C C . PHE A 1 293 ? -13.358 -26.425 -4.762 1.00 75.19 293 PHE A C 1
ATOM 2172 O O . PHE A 1 293 ? -13.960 -26.049 -3.768 1.00 75.19 293 PHE A O 1
ATOM 2179 N N . LEU A 1 294 ? -13.793 -26.137 -5.996 1.00 73.25 294 LEU A N 1
ATOM 2180 C CA . LEU A 1 294 ? -14.988 -25.319 -6.260 1.00 73.25 294 LEU A CA 1
ATOM 2181 C C . LEU A 1 294 ? -16.281 -25.902 -5.674 1.00 73.25 294 LEU A C 1
ATOM 2183 O O . LEU A 1 294 ? -17.199 -25.144 -5.379 1.00 73.25 294 LEU A O 1
ATOM 2187 N N . ASP A 1 295 ? -16.324 -27.222 -5.505 1.00 74.12 295 ASP A N 1
ATOM 2188 C CA . ASP A 1 295 ? -17.474 -27.954 -4.973 1.00 74.12 295 ASP A CA 1
ATOM 2189 C C . ASP A 1 295 ? -17.329 -28.281 -3.477 1.00 74.12 295 ASP A C 1
ATOM 2191 O O . ASP A 1 295 ? -18.191 -28.945 -2.900 1.00 74.12 295 ASP A O 1
ATOM 2195 N N . ASP A 1 296 ? -16.243 -27.838 -2.838 1.00 74.00 296 ASP A N 1
ATOM 2196 C CA . ASP A 1 296 ? -16.004 -28.060 -1.417 1.00 74.00 296 ASP A CA 1
ATOM 2197 C C . ASP A 1 296 ? -16.451 -26.833 -0.616 1.00 74.00 296 ASP A C 1
ATOM 2199 O O . ASP A 1 296 ? -15.782 -25.797 -0.573 1.00 74.00 296 ASP A O 1
ATOM 2203 N N . ALA A 1 297 ? -17.607 -26.969 0.033 1.00 66.19 297 ALA A N 1
ATOM 2204 C CA . ALA A 1 297 ? -18.192 -25.923 0.862 1.00 66.19 297 ALA A CA 1
ATOM 2205 C C . ALA A 1 297 ? -17.316 -25.545 2.073 1.00 66.19 297 ALA A C 1
ATOM 2207 O O . ALA A 1 297 ? -17.503 -24.459 2.621 1.00 66.19 297 ALA A O 1
ATOM 2208 N N . GLU A 1 298 ? -16.362 -26.392 2.479 1.00 64.19 298 GLU A N 1
ATOM 2209 C CA . GLU A 1 298 ? -15.408 -26.087 3.553 1.00 64.19 298 GLU A CA 1
ATOM 2210 C C . GLU A 1 298 ? -14.167 -25.321 3.058 1.00 64.19 298 GLU A C 1
ATOM 2212 O O . GLU A 1 298 ? -13.363 -24.866 3.872 1.00 64.19 298 GLU A O 1
ATOM 2217 N N . THR A 1 299 ? -14.004 -25.141 1.739 1.00 55.53 299 THR A N 1
ATOM 2218 C CA . THR A 1 299 ? -12.848 -24.442 1.137 1.00 55.53 299 THR A CA 1
ATOM 2219 C C . THR A 1 299 ? -13.155 -22.991 0.710 1.00 55.53 299 THR A C 1
ATOM 2221 O O . THR A 1 299 ? -12.348 -22.371 0.010 1.00 55.53 299 THR A O 1
ATOM 2224 N N . LEU A 1 300 ? -14.303 -22.432 1.115 1.00 38.19 300 LEU A N 1
ATOM 2225 C CA . LEU A 1 300 ? -14.709 -21.043 0.833 1.00 38.19 300 LEU A CA 1
ATOM 2226 C C . LEU A 1 300 ? -14.226 -20.034 1.884 1.00 38.19 300 LEU A C 1
ATOM 2228 O O . LEU A 1 300 ? -14.352 -20.310 3.096 1.00 38.19 300 LEU A O 1
#

Sequence (300 aa):
MLLAACGEQEPPRAGGATTIDNRTSLAFTQPAPNLTVEGLAHHRAGDAAFAAIFVPGPAPVNPGLGPLFNNNSCNACHLRNGRGMPVMGSSPQRTQLLVRVSMPEGVPTHPNGPVPVPGLGIQIADQANYGLTPEASVLLEWVESEGTYGDGTRYGLREPRIRITPTDGSALPKDMLTSLRLPPPVFGLGLLEAVEVSTLKSLADPNDKNKDGISGRLNEVWDVQAQALVPGRFGLKANSPTLLQQSAEAYLNDMGLTTTLFPEPDGTHELPLQTLEAAVFYARTLGVPARAFLDDAETL

pLDDT: mean 91.31, std 11.76, range [34.34, 98.44]

Radius of gyration: 21.78 Å; Cα contacts (8 Å, |Δi|>4): 582; chains: 1; bounding box: 60×71×50 Å

Secondary structure (DSSP, 8-state):
---------PPP-TTGGGEE---STTGGGPBPTT--HHHHHHHHHHHHHHT---BSTT-SSSB---SEES-SSHHHHSGGGSPPPS--SSSSS----EEEEEBSSS--SSTTPPBPBTTTBTB---EE-TT---SEEEEEEEEEEEEE-TTS-EEEEEEEEEEEEETT-PPPPTT-EEEEEPPPP-TTHHHHHTS-HHHHHHT--TT-TT-SS------EEEETTTTEEEE--BTTTT-BSSHHHHHHHHHHHHH---BTTB--TT-SSPPPHHHHHHHHHHHHHBPEEPP--TT-GGG-

Mean predicted aligned error: 5.82 Å

Foldseek 3Di:
DDDPPPPPPFFPQPLVQQADADPDPLNQVDFRPPADPVLVVLLVLLVCLQAQFEDDPPDPGRHQQAQFFQGRHNCLQCVSLAWGDPDFFDPPNGDNKWKFKAAPDDDAPAPPHGHQFVQQGGTFRQDGDPPDHGQWTKDWDWDKDKDADPVRHIDIDIDIDIDIQGPVRDDGDPRMDMDIFIDHRLAPVLVQQPDDLVNVVVPQQLPCPVVPPDRHDFDWEADLVVRDTGGQGDDPVSHHNALLRVLQCCCCHHRVAHAPSRADPVNPSHDPPSSSVSNSSNSSGRGHYRDPDPVDPVRD

Nearest PDB structures (foldseek):
  8cvm-assembly1_t  TM=3.261E-01  e=4.717E-01  Cutibacterium acnes
  9c4g-assembly1_t  TM=3.278E-01  e=8.732E-01  Cutibacterium acnes
  6evj-assembly1_B  TM=1.892E-01  e=7.085E+00  Influenza A virus (A/little yellow-shouldered bat/Guatemala/060/2010(H17N10))

InterPro domains:
  IPR010538 Di-haem oxidoreductase, putative peroxidase [PF06537] (14-264)

Solvent-accessible surface area (backbone atoms only — not comparable to full-atom values): 16979 Å² total; per-residue (Å²): 138,82,81,79,77,77,76,76,73,78,63,69,54,85,41,54,78,26,36,36,95,48,90,58,99,58,28,43,66,34,64,26,74,76,54,50,76,67,50,48,53,46,33,52,53,3,49,52,46,34,59,37,62,42,35,58,62,90,42,96,63,50,45,35,33,27,65,45,13,48,45,47,33,55,41,66,25,21,44,68,35,27,52,32,58,101,38,56,38,90,56,99,62,63,30,21,43,46,42,38,35,21,34,86,70,80,74,39,92,47,71,80,46,67,16,54,31,90,95,47,40,53,46,60,24,58,30,44,40,92,96,57,74,29,57,25,51,48,45,74,44,77,47,76,48,77,52,62,50,99,87,67,53,74,48,78,47,73,44,86,42,77,48,78,43,47,62,88,69,61,81,78,66,92,69,55,43,78,44,84,41,72,37,62,55,44,40,38,46,29,62,64,66,67,52,55,68,67,57,56,58,70,67,42,30,69,76,31,83,85,68,83,82,56,56,41,70,78,51,60,19,62,34,83,89,76,72,40,79,40,64,26,64,38,71,100,77,26,68,23,59,42,63,63,54,45,50,49,50,43,35,34,68,33,21,33,24,33,25,88,90,53,62,52,98,81,59,84,61,45,50,56,64,69,49,55,51,23,31,38,47,23,36,40,38,20,10,24,51,53,66,72,62,90,86,39,84,87,74,113

Organism: Stigmatella aurantiaca (strain DW4/3-1) (NCBI:txid378806)